Protein 1L0O (pdb70)

Secondary structure (DSSP, 8-state):
--EEEEEEE---TTHHHHHHHHHHHHHGGG---HHHHHHHHHHHHHHHHHIIIIITTT-GGG-EEEEEEE-SSEEEEEEEESSS--S-HHHHHSTT--S-GGGT--S-SHHHHHHHSSB--EEEETTTEEEE--EEE----/--EEEEEEE-S-STTHHHHHHHHHHHHGGG--BHHHHHHHHHHHHHHHHHIIIIITTT-TTS-EEEEEEEBTTEEE--EEESSS--S-HHHHTSTT--S----TT-S-SHHHHHHHSSB----EETTTEEEE--EEE----/----TTHHHHHHHHHHHHHHHHHHHHHHTSPPBHHHHHHHHTS-HHHHHHHHHHHH-

Sequence (339 aa):
MRNEMHLQFSARSENESFARVTVAAFVAQLDPTMDELTEIKTVVSEAVTNAIIHGYNNDPNGIVSISVIIEDGVVHLTVRDEGVGIPDIEEARQPLFTTKPELERSGMGFTIMENFMDEVIVESEVNKGTTVYLKKHIVKSMRNEMHLQFSARSENESFARVTVAAFVAQLDPTMDELTEIKTVVSEAVTNAIIHGYNNDPNGIVSISVIIEDGVVHLTVRDEGVGIPDIEEARQPLFTTKPELERSGMGFTIMENFMDEVIVESEVNKGTTVYLKKHIVKSDGTVKVSRSLKEMGNKIRKAKDELSKTRGRAPTVTEIADHLGISPEDVVLAQEAVRL

GO terms:
  GO:0005515 protein binding (F, IPI)

Nearest PDB structures (foldseek):
  1th8-assembly1_A-2  TM=9.922E-01  e=1.120E-25  Geobacillus stearothermophilus
  1thn-assembly1_A  TM=9.881E-01  e=3.852E-23  Geobacillus stearothermophilus
  6m37-assembly1_C-2  TM=8.979E-01  e=1.275E-09  Bacillus subtilis subsp. subtilis str. 168
  6m37-assembly1_A-2  TM=9.124E-01  e=4.253E-09  Bacillus subtilis subsp. subtilis str. 168
  6m36-assembly2_I  TM=9.411E-01  e=3.294E-08  Bacillus subtilis subsp. subtilis str. 168

Solvent-accessible surface area: 15740 Å² total; per-residue (Å²): 99,114,0,38,0,56,0,40,0,10,1,49,65,87,0,33,20,0,0,85,0,0,0,0,9,0,0,34,58,34,87,2,28,36,79,15,1,57,38,0,33,39,0,0,16,46,4,0,26,34,5,2,29,49,8,26,94,90,68,64,126,10,62,0,19,1,20,0,36,0,60,100,22,27,0,43,0,37,4,118,10,108,8,78,6,30,120,63,36,136,73,18,50,88,76,131,72,33,94,35,83,124,106,164,81,78,19,66,4,26,29,45,1,64,115,63,7,84,66,15,84,19,126,28,110,72,130,130,7,16,34,10,54,0,57,25,107,7,105,187,136,106,110,0,33,0,52,0,42,0,10,2,50,71,107,1,62,37,2,0,25,4,0,0,0,0,0,0,2,46,29,61,0,31,6,75,28,0,56,44,0,2,32,0,0,12,33,2,2,45,24,6,9,66,68,6,21,104,88,66,72,122,15,68,0,23,0,8,0,38,0,59,116,21,23,0,44,0,22,4,80,9,122,6,69,9,32,116,66,56,132,94,22,62,84,80,132,77,43,113,50,91,81,75,91,104,55,17,76,6,33,45,46,0,90,115,75,5,92,70,9,85,13,110,29,92,76,118,138,12,12,46,9,54,0,56,15,92,11,117,96,129,133,27,80,46,109,9,62,165,30,31,105,110,29,1,85,94,5,136,94,0,49,61,71,12,34,157,98,126,61,99,56,1,15,0,48,26,0,0,106,86,33,70,52,31,32,11,38,0,0,10,2,14,7,27,35,116,109

Radius of gyration: 20.48 Å; Cα contacts (8 Å, |Δi|>4): 720; chains: 3; bounding box: 62×48×49 Å

B-factor: mean 56.59, std 34.07, range [1.0, 184.62]

Structure (mmCIF, N/CA/C/O backbone):
data_1L0O
#
_entry.id   1L0O
#
_cell.length_a   97.31
_cell.length_b   97.31
_cell.length_c   262.98
_cell.angle_alpha   90
_cell.angle_beta   90
_cell.angle_gamma   120
#
_symmetry.space_group_name_H-M   'P 65 2 2'
#
loop_
_entity.id
_entity.type
_entity.pdbx_description
1 polymer 'Anti-sigma F factor'
2 polymer 'sigma factor'
3 non-polymer 'MAGNESIUM ION'
4 non-polymer "ADENOSINE-5'-DIPHOSPHATE"
5 water water
#
loop_
_atom_site.group_PDB
_atom_site.id
_atom_site.type_symbol
_atom_site.label_atom_id
_atom_site.label_alt_id
_atom_site.label_comp_id
_atom_site.label_asym_id
_atom_site.label_entity_id
_atom_site.label_seq_id
_atom_site.pdbx_PDB_ins_code
_atom_site.Cartn_x
_atom_site.Cartn_y
_atom_site.Cartn_z
_atom_site.occupancy
_atom_site.B_iso_or_equiv
_atom_site.auth_seq_id
_atom_site.auth_comp_id
_atom_site.auth_asym_id
_atom_site.auth_atom_id
_atom_site.pdbx_PDB_model_num
ATOM 1 N N . MET A 1 1 ? 25.250 34.332 52.093 1.00 50.11 1 MET A N 1
ATOM 2 C CA . MET A 1 1 ? 25.900 32.993 52.003 1.00 81.53 1 MET A CA 1
ATOM 3 C C . MET A 1 1 ? 24.991 32.011 51.269 1.00 101.10 1 MET A C 1
ATOM 4 O O . MET A 1 1 ? 23.778 32.211 51.194 1.00 96.83 1 MET A O 1
ATOM 9 N N . ARG A 1 2 ? 25.583 30.940 50.748 1.00 100.55 2 ARG A N 1
ATOM 10 C CA . ARG A 1 2 ? 24.836 29.918 50.022 1.00 80.52 2 ARG A CA 1
ATOM 11 C C . ARG A 1 2 ? 25.315 28.521 50.400 1.00 98.62 2 ARG A C 1
ATOM 12 O O . ARG A 1 2 ? 26.161 27.935 49.719 1.00 107.07 2 ARG A O 1
ATOM 20 N N . ASN A 1 3 ? 24.780 27.991 51.496 1.00 47.63 3 ASN A N 1
ATOM 21 C CA . ASN A 1 3 ? 25.157 26.654 51.936 1.00 78.36 3 ASN A CA 1
ATOM 22 C C . ASN A 1 3 ? 23.987 25.715 51.661 1.00 38.32 3 ASN A C 1
ATOM 23 O O . ASN A 1 3 ? 22.827 26.050 51.912 1.00 34.72 3 ASN A O 1
ATOM 28 N N . GLU A 1 4 ? 24.309 24.534 51.149 1.00 37.11 4 GLU A N 1
ATOM 29 C CA . GLU A 1 4 ? 23.305 23.553 50.775 1.00 14.39 4 GLU A CA 1
ATOM 30 C C . GLU A 1 4 ? 23.675 22.140 51.238 1.00 48.46 4 GLU A C 1
ATOM 31 O O . GLU A 1 4 ? 24.852 21.790 51.320 1.00 38.80 4 GLU A O 1
ATOM 37 N N . MET A 1 5 ? 22.653 21.342 51.542 1.00 20.55 5 MET A N 1
ATOM 38 C CA . MET A 1 5 ? 22.821 19.973 52.017 1.00 44.90 5 MET A CA 1
ATOM 39 C C . MET A 1 5 ? 21.788 19.066 51.349 1.00 84.12 5 MET A C 1
ATOM 40 O O . MET A 1 5 ? 20.710 19.518 50.991 1.00 1.07 5 MET A O 1
ATOM 45 N N . HIS A 1 6 ? 22.125 17.792 51.173 1.00 32.38 6 HIS A N 1
ATOM 46 C CA . HIS A 1 6 ? 21.218 16.821 50.555 1.00 12.62 6 HIS A CA 1
ATOM 47 C C . HIS A 1 6 ? 21.284 15.482 51.277 1.00 66.60 6 HIS A C 1
ATOM 48 O O . HIS A 1 6 ? 22.323 14.820 51.289 1.00 43.81 6 HIS A O 1
ATOM 55 N N . LEU A 1 7 ? 20.163 15.073 51.860 1.00 37.86 7 LEU A N 1
ATOM 56 C CA . LEU A 1 7 ? 20.119 13.829 52.610 1.00 17.29 7 LEU A CA 1
ATOM 57 C C . LEU A 1 7 ? 19.046 12.862 52.125 1.00 10.26 7 LEU A C 1
ATOM 58 O O . LEU A 1 7 ? 17.953 13.275 51.743 1.00 53.76 7 LEU A O 1
ATOM 63 N N . GLN A 1 8 ? 19.379 11.575 52.147 1.00 4.49 8 GLN A N 1
ATOM 64 C CA . GLN A 1 8 ? 18.469 10.503 51.754 1.00 37.64 8 GLN A CA 1
ATOM 65 C C . GLN A 1 8 ? 18.651 9.377 52.750 1.00 5.60 8 GLN A C 1
ATOM 66 O O . GLN A 1 8 ? 19.750 9.165 53.261 1.00 63.39 8 GLN A O 1
ATOM 72 N N . PHE A 1 9 ? 17.582 8.642 53.019 1.00 43.38 9 PHE A N 1
ATOM 73 C CA . PHE A 1 9 ? 17.651 7.546 53.972 1.00 9.23 9 PHE A CA 1
ATOM 74 C C . PHE A 1 9 ? 16.434 6.657 53.859 1.00 49.24 9 PHE A C 1
ATOM 75 O O . PHE A 1 9 ? 15.374 7.087 53.401 1.00 32.05 9 PHE A O 1
ATOM 83 N N . SER A 1 10 ? 16.602 5.414 54.293 1.00 31.48 10 SER A N 1
ATOM 84 C CA . SER A 1 10 ? 15.532 4.425 54.273 1.00 35.19 10 SER A CA 1
ATOM 85 C C . SER A 1 10 ? 14.282 5.010 54.915 1.00 84.70 10 SER A C 1
ATOM 86 O O . SER A 1 10 ? 14.373 5.771 55.889 1.00 31.05 10 SER A O 1
ATOM 89 N N . ALA A 1 11 ? 13.118 4.666 54.371 1.00 25.36 11 ALA A N 1
ATOM 90 C CA . ALA A 1 11 ? 11.878 5.170 54.936 1.00 53.69 11 ALA A CA 1
ATOM 91 C C . ALA A 1 11 ? 11.514 4.304 56.135 1.00 19.61 11 ALA A C 1
ATOM 92 O O . ALA A 1 11 ? 10.647 3.435 56.070 1.00 27.45 11 ALA A O 1
ATOM 94 N N . ARG A 1 12 ? 12.214 4.541 57.232 1.00 43.03 12 ARG A N 1
ATOM 95 C CA . ARG A 1 12 ? 11.986 3.806 58.458 1.00 33.33 12 ARG A CA 1
ATOM 96 C C . ARG A 1 12 ? 11.540 4.772 59.545 1.00 28.50 12 ARG A C 1
ATOM 97 O O . ARG A 1 12 ? 12.094 5.863 59.682 1.00 39.24 12 ARG A O 1
ATOM 105 N N . SER A 1 13 ? 10.533 4.367 60.312 1.00 61.54 13 SER A N 1
ATOM 106 C CA . SER A 1 13 ? 10.011 5.178 61.404 1.00 18.31 13 SER A CA 1
ATOM 107 C C . SER A 1 13 ? 11.176 5.778 62.215 1.00 59.81 13 SER A C 1
ATOM 108 O O . SER A 1 13 ? 11.168 6.957 62.577 1.00 48.00 13 SER A O 1
ATOM 111 N N . GLU A 1 14 ? 12.191 4.959 62.459 1.00 24.67 14 GLU A N 1
ATOM 112 C CA . GLU A 1 14 ? 13.361 5.356 63.229 1.00 25.20 14 GLU A CA 1
ATOM 113 C C . GLU A 1 14 ? 14.170 6.556 62.736 1.00 38.20 14 GLU A C 1
ATOM 114 O O . GLU A 1 14 ? 14.861 7.201 63.529 1.00 60.21 14 GLU A O 1
ATOM 120 N N . ASN A 1 15 ? 14.102 6.858 61.444 1.00 36.00 15 ASN A N 1
ATOM 121 C CA . ASN A 1 15 ? 14.883 7.968 60.897 1.00 23.38 15 ASN A CA 1
ATOM 122 C C . ASN A 1 15 ? 14.245 9.335 61.025 1.00 33.51 15 ASN A C 1
ATOM 123 O O . ASN A 1 15 ? 14.716 10.301 60.422 1.00 29.32 15 ASN A O 1
ATOM 128 N N . GLU A 1 16 ? 13.183 9.425 61.813 1.00 22.73 16 GLU A N 1
ATOM 129 C CA . GLU A 1 16 ? 12.500 10.700 62.000 1.00 24.54 16 GLU A CA 1
ATOM 130 C C . GLU A 1 16 ? 13.339 11.595 62.903 1.00 33.47 16 GLU A C 1
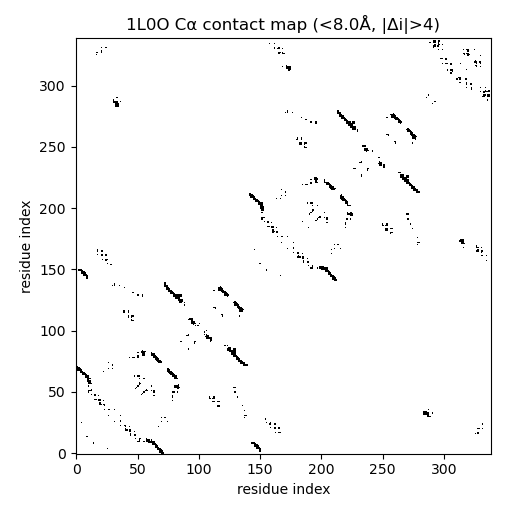ATOM 131 O O . GLU A 1 16 ? 13.520 12.780 62.625 1.00 27.15 16 GLU A O 1
ATOM 137 N N . SER A 1 17 ? 13.840 11.023 63.995 1.00 71.52 17 SER A N 1
ATOM 138 C CA . SER A 1 17 ? 14.675 11.769 64.932 1.00 43.30 17 SER A CA 1
ATOM 139 C C . SER A 1 17 ? 15.961 12.145 64.209 1.00 67.25 17 SER A C 1
ATOM 140 O O . SER A 1 17 ? 16.390 13.302 64.218 1.00 18.23 17 SER A O 1
ATOM 143 N N . PHE A 1 18 ? 16.568 11.152 63.571 1.00 15.80 18 PHE A N 1
ATOM 144 C CA . PHE A 1 18 ? 17.795 11.376 62.830 1.00 40.90 18 PHE A CA 1
ATOM 145 C C . PHE A 1 18 ? 17.635 12.585 61.914 1.00 75.07 18 PHE A C 1
ATOM 146 O O . PHE A 1 18 ? 18.454 13.511 61.928 1.00 27.63 18 PHE A O 1
ATOM 154 N N . ALA A 1 19 ? 16.566 12.570 61.128 1.00 12.02 19 ALA A N 1
ATOM 155 C CA . ALA A 1 19 ? 16.287 13.644 60.199 1.00 9.40 19 ALA A CA 1
ATOM 156 C C . ALA A 1 19 ? 16.201 15.048 60.809 1.00 50.82 19 ALA A C 1
ATOM 157 O O . ALA A 1 19 ? 16.844 15.971 60.315 1.00 26.81 19 ALA A O 1
ATOM 159 N N . ARG A 1 20 ? 15.414 15.226 61.868 1.00 1.00 20 ARG A N 1
ATOM 160 C CA . ARG A 1 20 ? 15.297 16.549 62.474 1.00 58.10 20 ARG A CA 1
ATOM 161 C C . ARG A 1 20 ? 16.600 17.028 63.100 1.00 82.52 20 ARG A C 1
ATOM 162 O O . ARG A 1 20 ? 16.953 18.209 63.012 1.00 20.86 20 ARG A O 1
ATOM 170 N N . VAL A 1 21 ? 17.319 16.116 63.736 1.00 25.99 21 VAL A N 1
ATOM 171 C CA . VAL A 1 21 ? 18.583 16.481 64.337 1.00 10.58 21 VAL A CA 1
ATOM 172 C C . VAL A 1 21 ? 19.537 16.974 63.253 1.00 53.21 21 VAL A C 1
ATOM 173 O O . VAL A 1 21 ? 20.177 18.021 63.403 1.00 25.43 21 VAL A O 1
ATOM 177 N N . THR A 1 22 ? 19.608 16.231 62.151 1.00 36.44 22 THR A N 1
ATOM 178 C CA . THR A 1 22 ? 20.471 16.601 61.033 1.00 11.76 22 THR A CA 1
ATOM 179 C C . THR A 1 22 ? 20.097 17.979 60.495 1.00 48.04 22 THR A C 1
ATOM 180 O O . THR A 1 22 ? 20.939 18.873 60.383 1.00 14.51 22 THR A O 1
ATOM 184 N N . VAL A 1 23 ? 18.826 18.153 60.161 1.00 1.00 23 VAL A N 1
ATOM 185 C CA . VAL A 1 23 ? 18.391 19.436 59.634 1.00 35.66 23 VAL A CA 1
ATOM 186 C C . VAL A 1 23 ? 18.741 20.517 60.639 1.00 19.63 23 VAL A C 1
ATOM 187 O O . VAL A 1 23 ? 19.306 21.542 60.272 1.00 37.28 23 VAL A O 1
ATOM 191 N N . ALA A 1 24 ? 18.411 20.275 61.907 1.00 54.00 24 ALA A N 1
ATOM 192 C CA . ALA A 1 24 ? 18.683 21.231 62.980 1.00 27.94 24 ALA A CA 1
ATOM 193 C C . ALA A 1 24 ? 20.152 21.602 63.020 1.00 84.37 24 ALA A C 1
ATOM 194 O O . ALA A 1 24 ? 20.501 22.784 63.012 1.00 35.71 24 ALA A O 1
ATOM 196 N N . ALA A 1 25 ? 21.008 20.588 63.080 1.00 9.20 25 ALA A N 1
ATOM 197 C CA . ALA A 1 25 ? 22.444 20.808 63.099 1.00 38.16 25 ALA A CA 1
ATOM 198 C C . ALA A 1 25 ? 22.865 21.767 61.972 1.00 70.15 25 ALA A C 1
ATOM 199 O O . ALA A 1 25 ? 23.650 22.699 62.177 1.00 29.55 25 ALA A O 1
ATOM 201 N N . PHE A 1 26 ? 22.318 21.544 60.784 1.00 29.98 26 PHE A N 1
ATOM 202 C CA . PHE A 1 26 ? 22.649 22.360 59.624 1.00 42.68 26 PHE A CA 1
ATOM 203 C C . PHE A 1 26 ? 22.065 23.767 59.692 1.00 24.46 26 PHE A C 1
ATOM 204 O O . PHE A 1 26 ? 22.768 24.753 59.484 1.00 37.25 26 PHE A O 1
ATOM 212 N N . VAL A 1 27 ? 20.772 23.861 59.975 1.00 34.26 27 VAL A N 1
ATOM 213 C CA . VAL A 1 27 ? 20.115 25.158 60.035 1.00 39.07 27 VAL A CA 1
ATOM 214 C C . VAL A 1 27 ? 20.625 25.915 61.253 1.00 47.87 27 VAL A C 1
ATOM 215 O O . VAL A 1 27 ? 20.311 27.090 61.465 1.00 42.39 27 VAL A O 1
ATOM 219 N N . ALA A 1 28 ? 21.435 25.226 62.044 1.00 43.95 28 ALA A N 1
ATOM 220 C CA . ALA A 1 28 ? 22.001 25.818 63.238 1.00 45.47 28 ALA A CA 1
ATOM 221 C C . ALA A 1 28 ? 22.959 26.934 62.850 1.00 60.17 28 ALA A C 1
ATOM 222 O O . ALA A 1 28 ? 23.063 27.940 63.552 1.00 27.49 28 ALA A O 1
ATOM 224 N N . GLN A 1 29 ? 23.655 26.746 61.729 1.00 71.92 29 GLN A N 1
ATOM 225 C CA . GLN A 1 29 ? 24.617 27.728 61.226 1.00 19.75 29 GLN A CA 1
ATOM 226 C C . GLN A 1 29 ? 24.038 29.129 61.200 1.00 42.42 29 GLN A C 1
ATOM 227 O O . GLN A 1 29 ? 24.779 30.111 61.189 1.00 67.21 29 GLN A O 1
ATOM 233 N N . LEU A 1 30 ? 22.711 29.216 61.170 1.00 50.82 30 LEU A N 1
ATOM 234 C CA . LEU A 1 30 ? 22.025 30.503 61.145 1.00 19.61 30 LEU A CA 1
ATOM 235 C C . LEU A 1 30 ? 21.868 31.092 62.539 1.00 97.00 30 LEU A C 1
ATOM 236 O O . LEU A 1 30 ? 21.384 32.214 62.692 1.00 75.95 30 LEU A O 1
ATOM 241 N N . ASP A 1 31 ? 22.289 30.335 63.551 1.00 34.02 31 ASP A N 1
ATOM 242 C CA . ASP A 1 31 ? 22.193 30.783 64.933 1.00 51.10 31 ASP A CA 1
ATOM 243 C C . ASP A 1 31 ? 20.766 31.271 65.209 1.00 64.99 31 ASP A C 1
ATOM 244 O O . ASP A 1 31 ? 20.546 32.438 65.531 1.00 65.15 31 ASP A O 1
ATOM 249 N N . PRO A 1 32 ? 19.775 30.375 65.077 1.00 40.48 32 PRO A N 1
ATOM 250 C CA . PRO A 1 32 ? 18.371 30.722 65.312 1.00 17.78 32 PRO A CA 1
ATOM 251 C C . PRO A 1 32 ? 18.050 30.588 66.792 1.00 85.61 32 PRO A C 1
ATOM 252 O O . PRO A 1 32 ? 18.880 30.116 67.572 1.00 34.92 32 PRO A O 1
ATOM 256 N N . THR A 1 33 ? 16.845 30.985 67.179 1.00 29.01 33 THR A N 1
ATOM 257 C CA . THR A 1 33 ? 16.453 30.864 68.572 1.00 34.64 33 THR A CA 1
ATOM 258 C C . THR A 1 33 ? 16.097 29.406 68.824 1.00 63.23 33 THR A C 1
ATOM 259 O O . THR A 1 33 ? 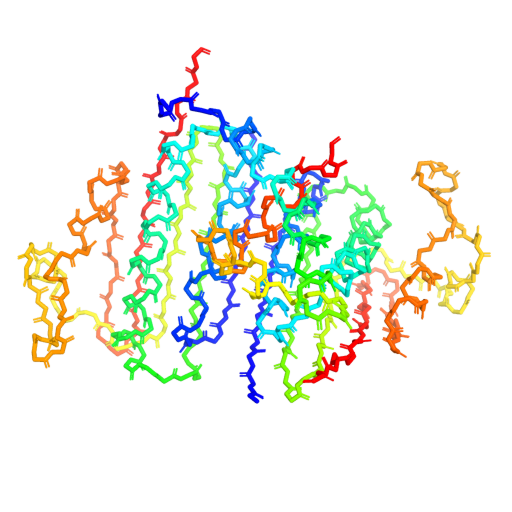15.733 28.690 67.890 1.00 65.92 33 THR A O 1
ATOM 263 N N . MET A 1 34 ? 16.231 28.953 70.069 1.00 67.90 34 MET A N 1
ATOM 264 C CA . MET A 1 34 ? 15.902 27.569 70.393 1.00 47.87 34 MET A CA 1
ATOM 265 C C . MET A 1 34 ? 14.449 27.366 69.978 1.00 81.15 34 MET A C 1
ATOM 266 O O . MET A 1 34 ? 14.025 26.260 69.654 1.00 56.47 34 MET A O 1
ATOM 271 N N . ASP A 1 35 ? 13.698 28.461 69.967 1.00 60.47 35 ASP A N 1
ATOM 272 C CA . ASP A 1 35 ? 12.295 28.442 69.589 1.00 17.96 35 ASP A CA 1
ATOM 273 C C . ASP A 1 35 ? 12.150 28.138 68.092 1.00 73.06 35 ASP A C 1
ATOM 274 O O . ASP A 1 35 ? 11.387 27.254 67.702 1.00 61.68 35 ASP A O 1
ATOM 279 N N . GLU A 1 36 ? 12.890 28.865 67.259 1.00 79.68 36 GLU A N 1
ATOM 280 C CA . GLU A 1 36 ? 12.844 28.665 65.811 1.00 26.78 36 GLU A CA 1
ATOM 281 C C . GLU A 1 36 ? 13.368 27.282 65.422 1.00 57.92 36 GLU A C 1
ATOM 282 O O . GLU A 1 36 ? 12.738 26.573 64.637 1.00 17.42 36 GLU A O 1
ATOM 288 N N . LEU A 1 37 ? 14.520 26.900 65.966 1.00 19.68 37 LEU A N 1
ATOM 289 C CA . LEU A 1 37 ? 15.099 25.594 65.659 1.00 40.58 37 LEU A CA 1
ATOM 290 C C . LEU A 1 37 ? 14.148 24.461 66.026 1.00 30.15 37 LEU A C 1
ATOM 291 O O . LEU A 1 37 ? 14.239 23.366 65.480 1.00 38.99 37 LEU A O 1
ATOM 296 N N . THR A 1 38 ? 13.243 24.724 66.961 1.00 27.42 38 THR A N 1
ATOM 297 C CA . THR A 1 38 ? 12.286 23.712 67.380 1.00 39.39 38 THR A CA 1
ATOM 298 C C . THR A 1 38 ? 11.184 23.580 66.346 1.00 68.56 38 THR A C 1
ATOM 299 O O . THR A 1 38 ? 10.815 22.470 65.977 1.00 14.90 38 THR A O 1
ATOM 303 N N . GLU A 1 39 ? 10.660 24.710 65.881 1.00 21.77 39 GLU A N 1
ATOM 304 C CA . GLU A 1 39 ? 9.607 24.687 64.876 1.00 21.86 39 GLU A CA 1
ATOM 305 C C . GLU A 1 39 ? 10.133 23.993 63.632 1.00 46.04 39 GLU A C 1
ATOM 306 O O . GLU A 1 39 ? 9.466 23.117 63.088 1.00 33.25 39 GLU A O 1
ATOM 312 N N . ILE A 1 40 ? 11.321 24.405 63.184 1.00 16.27 40 ILE A N 1
ATOM 313 C CA . ILE A 1 40 ? 11.969 23.821 62.007 1.00 24.89 40 ILE A CA 1
ATOM 314 C C . ILE A 1 40 ? 12.055 22.318 62.244 1.00 75.84 40 ILE A C 1
ATOM 315 O O . ILE A 1 40 ? 11.682 21.503 61.396 1.00 24.98 40 ILE A O 1
ATOM 320 N N . LYS A 1 41 ? 12.540 21.970 63.429 1.00 14.87 41 LYS A N 1
ATOM 321 C CA . LYS A 1 41 ? 12.729 20.579 63.821 1.00 72.34 41 LYS A CA 1
ATOM 322 C C . LYS A 1 41 ? 11.407 19.800 63.879 1.00 39.42 41 LYS A C 1
ATOM 323 O O . LYS A 1 41 ? 11.386 18.587 63.670 1.00 26.67 41 LYS A O 1
ATOM 329 N N . THR A 1 42 ? 10.306 20.496 64.146 1.00 9.46 42 THR A N 1
ATOM 330 C CA . THR A 1 42 ? 8.995 19.850 64.223 1.00 17.23 42 THR A CA 1
ATOM 331 C C . THR A 1 42 ? 8.489 19.577 62.819 1.00 26.52 42 THR A C 1
ATOM 332 O O . THR A 1 42 ? 8.045 18.480 62.497 1.00 16.28 42 THR A O 1
ATOM 336 N N . VAL A 1 43 ? 8.567 20.602 61.989 1.00 58.09 43 VAL A N 1
ATOM 337 C CA . VAL A 1 43 ? 8.130 20.496 60.619 1.00 26.88 43 VAL A CA 1
ATOM 338 C C . VAL A 1 43 ? 8.832 19.348 59.907 1.00 35.12 43 VAL A C 1
ATOM 339 O O . VAL A 1 43 ? 8.196 18.574 59.189 1.00 34.55 43 VAL A O 1
ATOM 343 N N . VAL A 1 44 ? 10.138 19.221 60.104 1.00 9.93 44 VAL A N 1
ATOM 344 C CA . VAL A 1 44 ? 10.868 18.147 59.444 1.00 20.07 44 VAL A CA 1
ATOM 345 C C . VAL A 1 44 ? 10.291 16.802 59.862 1.00 38.36 44 VAL A C 1
ATOM 346 O O . VAL A 1 44 ? 10.041 15.925 59.030 1.00 24.53 44 VAL A O 1
ATOM 350 N N . SER A 1 45 ? 10.046 16.650 61.156 1.00 37.84 45 SER A N 1
ATOM 351 C CA . SER A 1 45 ? 9.510 15.399 61.658 1.00 66.57 45 SER A CA 1
ATOM 352 C C . SER A 1 45 ? 8.119 15.125 61.071 1.00 14.66 45 SER A C 1
ATOM 353 O O . SER A 1 45 ? 7.834 14.000 60.655 1.00 26.05 45 SER A O 1
ATOM 356 N N . GLU A 1 46 ? 7.266 16.145 61.007 1.00 21.73 46 GLU A N 1
ATOM 357 C CA . GLU A 1 46 ? 5.921 15.968 60.448 1.00 17.47 46 GLU A CA 1
ATOM 358 C 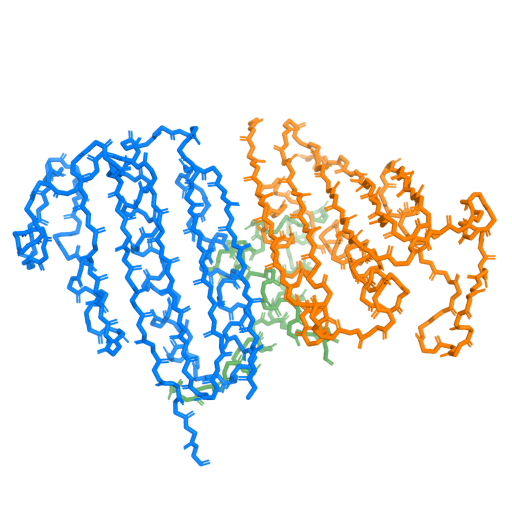C . GLU A 1 46 ? 5.970 15.516 58.980 1.00 62.51 46 GLU A C 1
ATOM 359 O O . GLU A 1 46 ? 5.254 14.598 58.576 1.00 17.79 46 GLU A O 1
ATOM 365 N N . ALA A 1 47 ? 6.829 16.150 58.188 1.00 16.32 47 ALA A N 1
ATOM 366 C CA . ALA A 1 47 ? 6.955 15.807 56.780 1.00 26.58 47 ALA A CA 1
ATOM 367 C C . ALA A 1 47 ? 7.621 14.449 56.521 1.00 8.74 47 ALA A C 1
ATOM 368 O O . ALA A 1 47 ? 7.221 13.724 55.616 1.00 44.90 47 ALA A O 1
ATOM 370 N N . VAL A 1 48 ? 8.627 14.097 57.308 1.00 13.48 48 VAL A N 1
ATOM 371 C CA . VAL A 1 48 ? 9.301 12.823 57.103 1.00 37.40 48 VAL A CA 1
ATOM 372 C C . VAL A 1 48 ? 8.412 11.673 57.549 1.00 1.00 48 VAL A C 1
ATOM 373 O O . VAL A 1 48 ? 8.401 10.608 56.942 1.00 25.58 48 VAL A O 1
ATOM 377 N N . THR A 1 49 ? 7.678 11.889 58.627 1.00 28.72 49 THR A N 1
ATOM 378 C CA . THR A 1 49 ? 6.780 10.858 59.104 1.00 76.62 49 THR A CA 1
ATOM 379 C C . THR A 1 49 ? 5.732 10.654 58.025 1.00 71.48 49 THR A C 1
ATOM 380 O O . THR A 1 49 ? 5.421 9.521 57.643 1.00 16.93 49 THR A O 1
ATOM 384 N N . ASN A 1 50 ? 5.196 11.764 57.529 1.00 1.00 50 ASN A N 1
ATOM 385 C CA . ASN A 1 50 ? 4.186 11.693 56.485 1.00 49.24 50 ASN A CA 1
ATOM 386 C C . ASN A 1 50 ? 4.707 10.913 55.281 1.00 48.20 50 ASN A C 1
ATOM 387 O O . ASN A 1 50 ? 4.001 10.066 54.736 1.00 26.09 50 ASN A O 1
ATOM 392 N N . ALA A 1 51 ? 5.946 11.180 54.883 1.00 1.00 51 ALA A N 1
ATOM 393 C CA . ALA A 1 51 ? 6.546 10.473 53.769 1.00 29.67 51 ALA A CA 1
ATOM 394 C C . ALA A 1 51 ? 6.643 8.987 54.078 1.00 10.53 51 ALA A C 1
ATOM 395 O O . ALA A 1 51 ? 6.308 8.136 53.259 1.00 49.67 51 ALA A O 1
ATOM 397 N N . ILE A 1 52 ? 7.104 8.667 55.270 1.00 28.45 52 ILE A N 1
ATOM 398 C CA . ILE A 1 52 ? 7.245 7.282 55.643 1.00 31.18 52 ILE A CA 1
ATOM 399 C C . ILE A 1 52 ? 5.913 6.551 55.793 1.00 20.00 52 ILE A C 1
ATOM 400 O O . ILE A 1 52 ? 5.676 5.566 55.098 1.00 57.92 52 ILE A O 1
ATOM 405 N N . ILE A 1 53 ? 5.035 7.031 56.671 1.00 26.50 53 ILE A N 1
ATOM 406 C CA . ILE A 1 53 ? 3.762 6.342 56.892 1.00 81.02 53 ILE A CA 1
ATOM 407 C C . ILE A 1 53 ? 2.699 6.471 55.794 1.00 5.67 53 ILE A C 1
ATOM 408 O O . ILE A 1 53 ? 1.729 5.714 55.779 1.00 49.33 53 ILE A O 1
ATOM 413 N N . HIS A 1 54 ? 2.870 7.420 54.882 1.00 29.09 54 HIS A N 1
ATOM 414 C CA . HIS A 1 54 ? 1.903 7.583 53.800 1.00 51.70 54 HIS A CA 1
ATOM 415 C C . HIS A 1 54 ? 2.525 7.302 52.435 1.00 8.94 54 HIS A C 1
ATOM 416 O O . HIS A 1 54 ? 2.123 6.373 51.732 1.00 46.05 54 HIS A O 1
ATOM 423 N N . GLY A 1 55 ? 3.508 8.119 52.071 1.00 39.22 55 GLY A N 1
ATOM 424 C CA . GLY A 1 55 ? 4.182 7.967 50.795 1.00 39.70 55 GLY A CA 1
ATOM 425 C C . GLY A 1 55 ? 4.642 6.553 50.507 1.00 37.71 55 GLY A C 1
ATOM 426 O O . GLY A 1 55 ? 4.448 6.052 49.401 1.00 35.03 55 GLY A O 1
ATOM 427 N N . TYR A 1 56 ? 5.249 5.904 51.497 1.00 27.88 56 TYR A N 1
ATOM 428 C CA . TYR A 1 56 ? 5.740 4.542 51.316 1.00 29.49 56 TYR A CA 1
ATOM 429 C C . TYR A 1 56 ? 4.973 3.544 52.147 1.00 32.38 56 TYR A C 1
ATOM 430 O O . TYR A 1 56 ? 5.398 2.397 52.287 1.00 53.33 56 TYR A O 1
ATOM 439 N N . ASN A 1 57 ? 3.839 3.969 52.688 1.00 26.98 57 ASN A N 1
ATOM 440 C CA . ASN A 1 57 ? 3.029 3.086 53.514 1.00 78.74 57 ASN A CA 1
ATOM 441 C C . ASN A 1 57 ? 3.867 2.161 54.391 1.00 23.88 57 ASN A C 1
ATOM 442 O O . ASN A 1 57 ? 3.576 0.971 54.513 1.00 36.33 57 ASN A O 1
ATOM 447 N N . ASN A 1 58 ? 4.915 2.733 54.982 1.00 57.90 58 ASN A N 1
ATOM 448 C CA . ASN A 1 58 ? 5.820 2.034 55.893 1.00 66.03 58 ASN A CA 1
ATOM 449 C C . ASN A 1 58 ? 6.798 1.037 55.283 1.00 39.63 58 ASN A C 1
ATOM 450 O O . ASN A 1 58 ? 7.378 0.230 56.001 1.00 48.60 58 ASN A O 1
ATOM 455 N N . ASP A 1 59 ? 6.990 1.093 53.970 1.00 69.35 59 ASP A N 1
ATOM 456 C CA . ASP A 1 59 ? 7.919 0.187 53.301 1.00 25.05 59 ASP A CA 1
ATOM 457 C C . ASP A 1 59 ? 9.355 0.728 53.428 1.00 98.67 59 ASP A C 1
ATOM 458 O O . ASP A 1 59 ? 9.722 1.734 52.813 1.00 23.99 59 ASP A O 1
ATOM 463 N N . PRO A 1 60 ? 10.192 0.046 54.219 1.00 25.02 60 PRO A N 1
ATOM 464 C CA . PRO A 1 60 ? 11.588 0.430 54.457 1.00 49.09 60 PRO A CA 1
ATOM 465 C C . PRO A 1 60 ? 12.395 0.802 53.215 1.00 68.93 60 PRO A C 1
ATOM 466 O O . PRO A 1 60 ? 13.253 1.685 53.261 1.00 79.85 60 PRO A O 1
ATOM 470 N N . ASN A 1 61 ? 12.106 0.135 52.106 1.00 29.90 61 ASN A N 1
ATOM 471 C CA . ASN A 1 61 ? 12.796 0.392 50.845 1.00 57.51 61 ASN A CA 1
ATOM 472 C C . ASN A 1 61 ? 12.432 1.755 50.256 1.00 39.87 61 ASN A C 1
ATOM 473 O O . ASN A 1 61 ? 12.892 2.117 49.175 1.00 49.88 61 ASN A O 1
ATOM 478 N N . GLY A 1 62 ? 11.619 2.508 50.986 1.00 48.82 62 GLY A N 1
ATOM 479 C CA . GLY A 1 62 ? 11.161 3.802 50.517 1.00 59.02 62 GLY A CA 1
ATOM 480 C C . GLY A 1 62 ? 12.145 4.873 50.085 1.00 33.42 62 GLY A C 1
ATOM 481 O O . GLY A 1 62 ? 12.074 5.376 48.965 1.00 75.17 62 GLY A O 1
ATOM 482 N N . ILE A 1 63 ? 13.056 5.229 50.974 1.00 16.21 63 ILE A N 1
ATOM 483 C CA . ILE A 1 63 ? 14.042 6.274 50.710 1.00 113.93 63 ILE A CA 1
ATOM 484 C C . ILE A 1 63 ? 13.426 7.671 50.689 1.00 34.31 63 ILE A C 1
ATOM 485 O O . ILE A 1 63 ? 12.862 8.110 49.691 1.00 27.60 63 ILE A O 1
ATOM 490 N N . VAL A 1 64 ? 13.542 8.367 51.810 1.00 72.47 64 VAL A N 1
ATOM 491 C CA . VAL A 1 64 ? 13.035 9.720 51.904 1.00 22.42 64 VAL A CA 1
ATOM 492 C C . VAL A 1 64 ? 14.201 10.595 51.461 1.00 16.38 64 VAL A C 1
ATOM 493 O O . VAL A 1 64 ? 15.358 10.286 51.744 1.00 65.16 64 VAL A O 1
ATOM 497 N N . SER A 1 65 ? 13.900 11.673 50.752 1.00 16.86 65 SER A N 1
ATOM 498 C CA . SER A 1 65 ? 14.944 12.566 50.296 1.00 26.75 65 SER A CA 1
ATOM 499 C C . SER A 1 65 ? 14.738 13.966 50.865 1.00 25.61 65 SER A C 1
ATOM 500 O O . SER A 1 65 ? 13.689 14.582 50.669 1.00 40.72 65 SER A O 1
ATOM 503 N N . ILE A 1 66 ? 15.745 14.455 51.585 1.00 69.71 66 ILE A N 1
ATOM 504 C CA . ILE A 1 66 ? 15.679 15.779 52.179 1.00 16.26 66 ILE A CA 1
ATOM 505 C C . ILE A 1 66 ? 16.718 16.669 51.550 1.00 26.28 66 ILE A C 1
ATOM 506 O O . ILE A 1 66 ? 17.765 16.200 51.113 1.00 30.88 66 ILE A O 1
ATOM 511 N N . SER A 1 67 ? 16.407 17.960 51.516 1.00 21.92 67 SER A N 1
ATOM 512 C CA . SER A 1 67 ? 17.272 18.962 50.922 1.00 7.80 67 SER A CA 1
ATOM 513 C C . SER A 1 67 ? 17.092 20.302 51.621 1.00 76.40 67 SER A C 1
ATOM 514 O O . SER A 1 67 ? 15.982 20.824 51.725 1.00 25.93 67 SER A O 1
ATOM 517 N N . VAL A 1 68 ? 18.194 20.861 52.098 1.00 22.02 68 VAL A N 1
ATOM 518 C CA . VAL A 1 68 ? 18.141 22.133 52.787 1.00 16.40 68 VAL A CA 1
ATOM 519 C C . VAL A 1 68 ? 19.107 23.123 52.165 1.00 65.04 68 VAL A C 1
ATOM 520 O O . VAL A 1 68 ? 20.240 22.785 51.822 1.00 13.88 68 VAL A O 1
ATOM 524 N N . ILE A 1 69 ? 18.641 24.356 52.036 1.00 15.27 69 ILE A N 1
ATOM 525 C CA . ILE A 1 69 ? 19.436 25.417 51.458 1.00 1.15 69 ILE A CA 1
ATOM 526 C C . ILE A 1 69 ? 19.415 26.653 52.348 1.00 65.35 69 ILE A C 1
ATOM 527 O O . ILE A 1 69 ? 18.376 27.283 52.524 1.00 32.20 69 ILE A O 1
ATOM 532 N N . ILE A 1 70 ? 20.560 26.994 52.924 1.00 45.43 70 ILE A N 1
ATOM 533 C CA . ILE A 1 70 ? 20.618 28.177 53.760 1.00 72.88 70 ILE A CA 1
ATOM 534 C C . ILE A 1 70 ? 21.141 29.277 52.872 1.00 63.92 70 ILE A C 1
ATOM 535 O O . ILE A 1 70 ? 22.182 29.112 52.240 1.00 35.89 70 ILE A O 1
ATOM 540 N N . GLU A 1 71 ? 20.431 30.398 52.821 1.00 36.86 71 GLU A N 1
ATOM 541 C CA . GLU A 1 71 ? 20.860 31.501 51.974 1.00 36.42 71 GLU A CA 1
ATOM 542 C C . GLU A 1 71 ? 20.309 32.858 52.398 1.00 67.49 71 GLU A C 1
ATOM 543 O O . GLU A 1 71 ? 19.257 33.297 51.933 1.00 49.14 71 GLU A O 1
ATOM 549 N N . ASP A 1 72 ? 21.036 33.512 53.296 1.00 73.02 72 ASP A N 1
ATOM 550 C CA . ASP A 1 72 ? 20.675 34.838 53.772 1.00 102.89 72 ASP A CA 1
ATOM 551 C C . ASP A 1 72 ? 19.431 34.896 54.644 1.00 79.84 72 ASP A C 1
ATOM 552 O O . ASP A 1 72 ? 18.389 35.423 54.237 1.00 50.57 72 ASP A O 1
ATOM 557 N N . GLY A 1 73 ? 19.556 34.354 55.851 1.00 59.51 73 GLY A N 1
ATOM 558 C CA . GLY A 1 73 ? 18.458 34.372 56.798 1.00 94.85 73 GLY A CA 1
ATOM 559 C C . GLY A 1 73 ? 17.241 33.548 56.439 1.00 100.22 73 GLY A C 1
ATOM 560 O O . GLY A 1 73 ? 16.191 33.700 57.061 1.00 69.46 73 GLY A O 1
ATOM 561 N N . VAL A 1 74 ? 17.364 32.679 55.441 1.00 63.74 74 VAL A N 1
ATOM 562 C CA . VAL A 1 74 ? 16.240 31.845 55.053 1.00 36.23 74 VAL A CA 1
ATOM 563 C C . VAL A 1 74 ? 16.610 30.394 54.925 1.00 77.21 74 VAL A C 1
ATOM 564 O O . VAL A 1 74 ? 17.677 30.044 54.416 1.00 27.54 74 VAL A O 1
ATOM 568 N N . VAL A 1 75 ? 15.712 29.549 55.411 1.00 24.51 75 VAL A N 1
ATOM 569 C CA . VAL A 1 75 ? 15.923 28.127 55.351 1.00 45.12 75 VAL A CA 1
ATOM 570 C C . VAL A 1 75 ? 15.027 27.593 54.248 1.00 73.34 75 VAL A C 1
ATOM 571 O O . VAL A 1 75 ? 13.841 27.925 54.175 1.00 37.88 75 VAL A O 1
ATOM 575 N N . HIS A 1 76 ? 15.613 26.783 53.375 1.00 47.21 76 HIS A N 1
ATOM 576 C CA . HIS A 1 76 ? 14.877 26.185 52.280 1.00 21.36 76 HIS A CA 1
ATOM 577 C C . HIS A 1 76 ? 14.896 24.692 52.457 1.00 64.11 76 HIS A C 1
ATO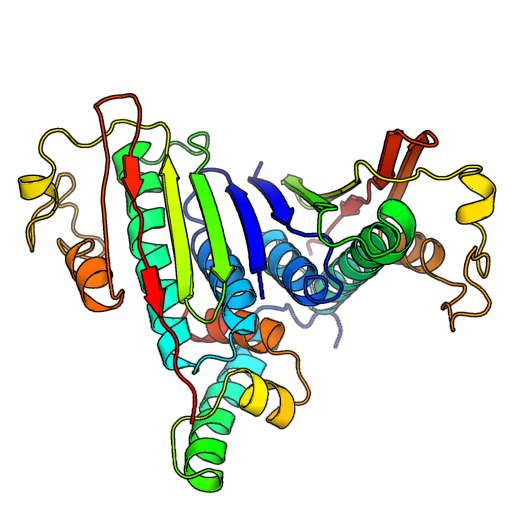M 578 O O . HIS A 1 76 ? 15.878 24.013 52.157 1.00 26.14 76 HIS A O 1
ATOM 585 N N . LEU A 1 77 ? 13.782 24.202 52.984 1.00 14.79 77 LEU A N 1
ATOM 586 C CA . LEU A 1 77 ? 13.607 22.792 53.260 1.00 66.41 77 LEU A CA 1
ATOM 587 C C . LEU A 1 77 ? 12.767 22.129 52.184 1.00 39.68 77 LEU A C 1
ATOM 588 O O . LEU A 1 77 ? 11.827 22.723 51.675 1.00 38.39 77 LEU A O 1
ATOM 593 N N . THR A 1 78 ? 13.122 20.896 51.841 1.00 27.69 78 THR A N 1
ATOM 594 C CA . THR A 1 78 ? 12.392 20.128 50.843 1.00 9.79 78 THR A CA 1
ATOM 595 C C . THR A 1 78 ? 12.386 18.662 51.225 1.00 41.74 78 THR A C 1
ATOM 596 O O . THR A 1 78 ? 13.438 18.040 51.394 1.00 30.02 78 THR A O 1
ATOM 600 N N . VAL A 1 79 ? 11.190 18.116 51.375 1.00 16.27 79 VAL A N 1
ATOM 601 C CA . VAL A 1 79 ? 11.067 16.713 51.711 1.00 30.07 79 VAL A CA 1
ATOM 602 C C . VAL A 1 79 ? 10.373 16.099 50.509 1.00 26.94 79 VAL A C 1
ATOM 603 O O . VAL A 1 79 ? 9.305 16.557 50.097 1.00 46.54 79 VAL A O 1
ATOM 607 N N . ARG A 1 80 ? 10.995 15.067 49.951 1.00 14.75 80 ARG A N 1
ATOM 608 C CA . ARG A 1 80 ? 10.487 14.404 48.761 1.00 28.21 80 ARG A CA 1
ATOM 609 C C . ARG A 1 80 ? 10.435 12.879 48.893 1.00 34.25 80 ARG A C 1
ATOM 610 O O . ARG A 1 80 ? 11.197 12.282 49.652 1.00 13.30 80 ARG A O 1
ATOM 618 N N . ASP A 1 81 ? 9.498 12.259 48.181 1.00 11.91 81 ASP A N 1
ATOM 619 C CA . ASP A 1 81 ? 9.379 10.811 48.198 1.00 58.30 81 ASP A CA 1
ATOM 620 C C . ASP A 1 81 ? 8.812 10.279 46.884 1.00 22.34 81 ASP A C 1
ATOM 621 O O . ASP A 1 81 ? 7.944 10.893 46.271 1.00 40.46 81 ASP A O 1
ATOM 626 N N . GLU A 1 82 ? 9.351 9.149 46.438 1.00 69.19 82 GLU A N 1
ATOM 627 C CA . GLU A 1 82 ? 8.915 8.503 45.205 1.00 12.40 82 GLU A CA 1
ATOM 628 C C . GLU A 1 82 ? 7.811 7.546 45.621 1.00 50.53 82 GLU A C 1
ATOM 629 O O . GLU A 1 82 ? 7.800 6.384 45.220 1.00 54.26 82 GLU A O 1
ATOM 635 N N . GLY A 1 83 ? 6.887 8.035 46.434 1.00 23.72 83 GLY A N 1
ATOM 636 C CA . GLY A 1 83 ? 5.817 7.182 46.899 1.00 52.02 83 GLY A CA 1
ATOM 637 C C . GLY A 1 83 ? 4.477 7.263 46.193 1.00 33.09 83 GLY A C 1
ATOM 638 O O . GLY A 1 83 ? 4.365 7.671 45.038 1.00 41.16 83 GLY A O 1
ATOM 639 N N . VAL A 1 84 ? 3.462 6.855 46.946 1.00 62.86 84 VAL A N 1
ATOM 640 C CA . VAL A 1 84 ? 2.068 6.798 46.545 1.00 8.21 84 VAL A CA 1
ATOM 641 C C . VAL A 1 84 ? 1.434 8.051 45.947 1.00 15.30 84 VAL A C 1
ATOM 642 O O . VAL A 1 84 ? 0.603 7.956 45.042 1.00 50.12 84 VAL A O 1
ATOM 646 N N . GLY A 1 85 ? 1.803 9.217 46.459 1.00 40.15 85 GLY A N 1
ATOM 647 C CA . GLY A 1 85 ? 1.237 10.443 45.935 1.00 12.47 85 GLY A CA 1
ATOM 648 C C . GLY A 1 85 ? -0.027 10.828 46.672 1.00 35.39 85 GLY A C 1
ATOM 649 O O . GLY A 1 85 ? -0.650 9.985 47.304 1.00 23.44 85 GLY A O 1
ATOM 650 N N . ILE A 1 86 ? -0.401 12.102 46.593 1.00 7.86 86 ILE A N 1
ATOM 651 C CA . ILE A 1 86 ? -1.592 12.618 47.256 1.00 11.57 86 ILE A CA 1
ATOM 652 C C . ILE A 1 86 ? -2.721 12.830 46.244 1.00 56.63 86 ILE A C 1
ATOM 653 O O . ILE A 1 86 ? -2.625 13.690 45.373 1.00 13.61 86 ILE A O 1
ATOM 658 N N . PRO A 1 87 ? -3.803 12.039 46.344 1.00 15.33 87 PRO A N 1
ATOM 659 C CA . PRO A 1 87 ? -4.952 12.151 45.437 1.00 29.94 87 PRO A CA 1
ATOM 660 C C . PRO A 1 87 ? -5.408 13.601 45.292 1.00 3.91 87 PRO A C 1
ATOM 661 O O . PRO A 1 87 ? -5.436 14.150 44.193 1.00 56.58 87 PRO A O 1
ATOM 665 N N . ASP A 1 88 ? -5.757 14.212 46.418 1.00 68.01 88 ASP A N 1
ATOM 666 C CA . ASP A 1 88 ? -6.198 15.599 46.449 1.00 20.77 88 ASP A CA 1
ATOM 667 C C . ASP A 1 88 ? -5.338 16.353 47.454 1.00 41.29 88 ASP A C 1
ATOM 668 O O . ASP A 1 88 ? -5.317 16.008 48.635 1.00 29.85 88 ASP A O 1
ATOM 673 N N . ILE A 1 89 ? -4.644 17.387 46.990 1.00 61.20 89 ILE A N 1
ATOM 674 C CA . ILE A 1 89 ? -3.792 18.181 47.869 1.00 20.47 89 ILE A CA 1
ATOM 675 C C . ILE A 1 89 ? -4.629 19.020 48.832 1.00 31.97 89 ILE A C 1
ATOM 676 O O . ILE A 1 89 ? -4.497 18.914 50.043 1.00 46.97 89 ILE A O 1
ATOM 681 N N . GLU A 1 90 ? -5.495 19.854 48.276 1.00 34.12 90 GLU A N 1
ATOM 682 C CA . GLU A 1 90 ? -6.358 20.725 49.066 1.00 28.53 90 GLU A CA 1
ATOM 683 C C . GLU A 1 90 ? -7.092 20.013 50.199 1.00 22.78 90 GLU A C 1
ATOM 684 O O . GLU A 1 90 ? -7.300 20.581 51.273 1.00 68.27 90 GLU A O 1
ATOM 690 N N . GLU A 1 91 ? -7.492 18.773 49.950 1.00 10.57 91 GLU A N 1
ATOM 691 C CA . GLU A 1 91 ? -8.211 17.994 50.936 1.00 1.00 91 GLU A CA 1
ATOM 692 C C . GLU A 1 91 ? -7.252 17.518 52.012 1.00 56.53 91 GLU A C 1
ATOM 693 O O . GLU A 1 91 ? -7.517 17.647 53.206 1.00 34.10 91 GLU A O 1
ATOM 699 N N . ALA A 1 92 ? -6.123 16.978 51.579 1.00 26.31 92 ALA A N 1
ATOM 700 C CA . ALA A 1 92 ? -5.123 16.478 52.507 1.00 30.15 92 ALA A CA 1
ATOM 701 C C . ALA A 1 92 ? -4.620 17.553 53.470 1.00 48.41 92 ALA A C 1
ATOM 702 O O . ALA A 1 92 ? -4.215 17.246 54.591 1.00 22.91 92 ALA A O 1
ATOM 704 N N . ARG A 1 93 ? -4.655 18.807 53.026 1.00 16.95 93 ARG A N 1
ATOM 705 C CA . ARG A 1 93 ? -4.182 19.933 53.817 1.00 31.95 93 ARG A CA 1
ATOM 706 C C . ARG A 1 93 ? -5.173 20.52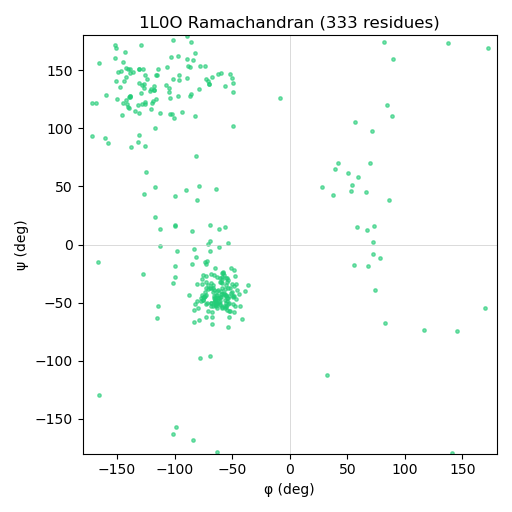8 54.805 1.00 16.89 93 ARG A C 1
ATOM 707 O O . ARG A 1 93 ? -4.788 21.266 55.715 1.00 47.36 93 ARG A O 1
ATOM 715 N N . GLN A 1 94 ? -6.449 20.226 54.645 1.00 47.96 94 GLN A N 1
ATOM 716 C CA . GLN A 1 94 ? -7.403 20.771 55.587 1.00 76.70 94 GLN A CA 1
ATOM 717 C C . GLN A 1 94 ? -7.177 20.064 56.923 1.00 25.62 94 GLN A C 1
ATOM 718 O O . GLN A 1 94 ? -6.937 18.858 56.975 1.00 27.32 94 GLN A O 1
ATOM 724 N N . PRO A 1 95 ? -7.210 20.819 58.024 1.00 64.51 95 PRO A N 1
ATOM 725 C CA . PRO A 1 95 ? -7.010 20.256 59.359 1.00 3.86 95 PRO A CA 1
ATOM 726 C C . PRO A 1 95 ? -7.883 19.052 59.711 1.00 28.26 95 PRO A C 1
ATOM 727 O O . PRO A 1 95 ? -9.025 18.933 59.264 1.00 30.18 95 PRO A O 1
ATOM 731 N N . LEU A 1 96 ? -7.314 18.157 60.505 1.00 17.40 96 LEU A N 1
ATOM 732 C CA . LEU A 1 96 ? -8.007 16.970 60.973 1.00 51.02 96 LEU A CA 1
ATOM 733 C C . LEU A 1 96 ? -8.239 15.880 59.934 1.00 5.43 96 LEU A C 1
ATOM 734 O O . LEU A 1 96 ? -8.666 14.779 60.264 1.00 46.37 96 LEU A O 1
ATOM 739 N N . PHE A 1 97 ? -7.949 16.172 58.678 1.00 35.35 97 PHE A N 1
ATOM 740 C CA . PHE A 1 97 ? -8.138 15.176 57.634 1.00 45.79 97 PHE A CA 1
ATOM 741 C C . PHE A 1 97 ? -7.009 14.163 57.615 1.00 35.41 97 PHE A C 1
ATOM 742 O O . PHE A 1 97 ? -5.829 14.520 57.684 1.00 35.98 97 PHE A O 1
ATOM 750 N N . THR A 1 98 ? -7.378 12.895 57.529 1.00 19.10 98 THR A N 1
ATOM 751 C CA . THR A 1 98 ? -6.390 11.835 57.429 1.00 61.10 98 THR A CA 1
ATOM 752 C C . THR A 1 98 ? -7.016 10.677 56.676 1.00 1.00 98 THR A C 1
ATOM 753 O O . THR A 1 98 ? -8.238 10.567 56.562 1.00 33.40 98 THR A O 1
ATOM 757 N N . THR A 1 99 ? -6.134 9.831 56.165 1.00 16.56 99 THR A N 1
ATOM 758 C CA . THR A 1 99 ? -6.463 8.650 55.395 1.00 29.34 99 THR A CA 1
ATOM 759 C C . THR A 1 99 ? -6.380 7.425 56.288 1.00 21.53 99 THR A C 1
ATOM 760 O O . THR A 1 99 ? -6.930 6.369 55.976 1.00 60.26 99 THR A O 1
ATOM 764 N N . LYS A 1 100 ? -5.688 7.578 57.408 1.00 32.33 100 LYS A N 1
ATOM 765 C CA . LYS A 1 100 ? -5.549 6.491 58.354 1.00 66.55 100 LYS A CA 1
ATOM 766 C C . LYS A 1 100 ? -6.201 6.861 59.672 1.00 28.00 100 LYS A C 1
ATOM 767 O O . LYS A 1 100 ? -5.601 6.707 60.734 1.00 92.14 100 LYS A O 1
ATOM 773 N N . PRO A 1 101 ? -7.446 7.352 59.624 1.00 32.93 101 PRO A N 1
ATOM 774 C CA . PRO A 1 101 ? -8.131 7.723 60.862 1.00 69.68 101 PRO A CA 1
ATOM 775 C C . PRO A 1 101 ? -8.024 6.639 61.938 1.00 24.94 101 PRO A C 1
ATOM 776 O O . PRO A 1 101 ? -7.599 6.910 63.065 1.00 60.07 101 PRO A O 1
ATOM 780 N N . GLU A 1 102 ? -8.403 5.413 61.578 1.00 54.97 102 GLU A N 1
ATOM 781 C CA . GLU A 1 102 ? -8.357 4.271 62.492 1.00 23.06 102 GLU A CA 1
ATOM 782 C C . GLU A 1 102 ? -6.955 3.923 62.998 1.00 22.12 102 GLU A C 1
ATOM 783 O O . GLU A 1 102 ? -6.741 2.852 63.565 1.00 82.86 102 GLU A O 1
ATOM 789 N N . LEU A 1 103 ? -6.000 4.822 62.797 1.00 33.15 103 LEU A N 1
ATOM 790 C CA . LEU A 1 103 ? -4.647 4.575 63.254 1.00 67.22 103 LEU A CA 1
ATOM 791 C C . LEU A 1 103 ? -4.110 5.713 64.121 1.00 52.79 103 LEU A C 1
ATOM 792 O O . LEU A 1 103 ? -2.964 6.129 63.979 1.00 56.39 103 LEU A O 1
ATOM 797 N N . GLU A 1 104 ? -4.944 6.201 65.032 1.00 41.80 104 GLU A N 1
ATOM 798 C CA . GLU A 1 104 ? -4.558 7.288 65.925 1.00 64.11 104 GLU A CA 1
ATOM 799 C C . GLU A 1 104 ? -3.725 8.310 65.184 1.00 22.13 104 GLU A C 1
ATOM 800 O O . GLU A 1 104 ? -2.550 8.501 65.484 1.00 69.07 104 GLU A O 1
ATOM 806 N N . ARG A 1 105 ? -4.335 8.971 64.214 1.00 21.33 105 ARG A N 1
ATOM 807 C CA . ARG A 1 105 ? -3.617 9.969 63.429 1.00 41.93 105 ARG A CA 1
ATOM 808 C C . ARG A 1 105 ? -3.929 11.409 63.818 1.00 21.84 105 ARG A C 1
ATOM 809 O O . ARG A 1 105 ? -5.050 11.885 63.632 1.00 11.35 105 ARG A O 1
ATOM 817 N N . SER A 1 106 ? -2.926 12.086 64.374 1.00 123.62 106 SER A N 1
ATOM 818 C CA . SER A 1 106 ? -3.075 13.476 64.782 1.00 22.48 106 SER A CA 1
ATOM 819 C C . SER A 1 106 ? -3.685 14.141 63.571 1.00 44.11 106 SER A C 1
ATOM 820 O O . SER A 1 106 ? -2.987 14.396 62.593 1.00 154.15 106 SER A O 1
ATOM 823 N N . GLY A 1 107 ? -4.985 14.388 63.603 1.00 24.49 107 GLY A N 1
ATOM 824 C CA . GLY A 1 107 ? -5.595 15.033 62.462 1.00 9.31 107 GLY A CA 1
ATOM 825 C C . GLY A 1 107 ? -4.664 16.102 61.892 1.00 100.91 107 GLY A C 1
ATOM 826 O O . GLY A 1 107 ? -4.540 16.252 60.680 1.00 2.90 107 GLY A O 1
ATOM 827 N N . MET A 1 108 ? -3.987 16.845 62.765 1.00 115.00 108 MET A N 1
ATOM 828 C CA . MET A 1 108 ? -3.072 17.900 62.325 1.00 24.63 108 MET A CA 1
ATOM 829 C C . MET A 1 108 ? -1.900 17.368 61.513 1.00 58.74 108 MET A C 1
ATOM 830 O O . MET A 1 108 ? -1.807 16.168 61.252 1.00 135.14 108 MET A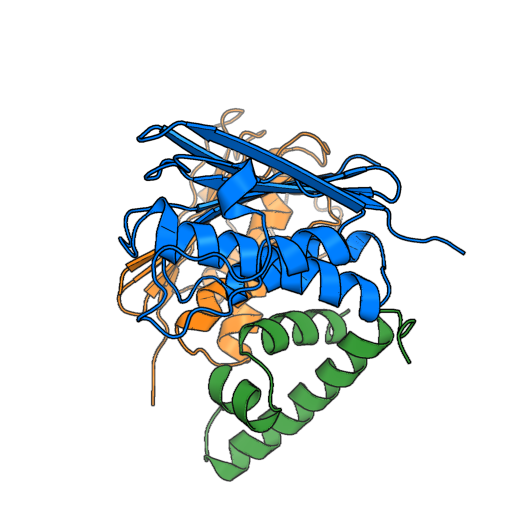 O 1
ATOM 835 N N . GLY A 1 109 ? -1.001 18.259 61.108 1.00 16.98 109 GLY A N 1
ATOM 836 C CA . GLY A 1 109 ? 0.148 17.810 60.328 1.00 9.57 109 GLY A CA 1
ATOM 837 C C . GLY A 1 109 ? 0.520 18.863 59.309 1.00 43.17 109 GLY A C 1
ATOM 838 O O . GLY A 1 109 ? 1.523 19.565 59.443 1.00 42.25 109 GLY A O 1
ATOM 839 N N . PHE A 1 110 ? -0.282 18.969 58.263 1.00 42.80 110 PHE A N 1
ATOM 840 C CA . PHE A 1 110 ? -0.026 19.982 57.270 1.00 69.64 110 PHE A CA 1
ATOM 841 C C . PHE A 1 110 ? -0.306 21.276 57.995 1.00 47.15 110 PHE A C 1
ATOM 842 O O . PHE A 1 110 ? 0.340 22.292 57.759 1.00 33.56 110 PHE A O 1
ATOM 850 N N . THR A 1 111 ? -1.267 21.211 58.909 1.00 36.28 111 THR A N 1
ATOM 851 C CA . THR A 1 111 ? -1.653 22.368 59.694 1.00 17.15 111 THR A CA 1
ATOM 852 C C . THR A 1 111 ? -0.473 22.812 60.554 1.00 24.96 111 THR A C 1
ATOM 853 O O . THR A 1 111 ? -0.218 24.008 60.707 1.00 15.61 111 THR A O 1
ATOM 857 N N . ILE A 1 112 ? 0.250 21.847 61.109 1.00 31.80 112 ILE A N 1
ATOM 858 C CA . ILE A 1 112 ? 1.419 22.172 61.913 1.00 3.26 112 ILE A CA 1
ATOM 859 C C . ILE A 1 112 ? 2.453 22.827 60.989 1.00 58.93 112 ILE A C 1
ATOM 860 O O . ILE A 1 112 ? 3.007 23.879 61.314 1.00 13.63 112 ILE A O 1
ATOM 865 N N . MET A 1 113 ? 2.699 22.200 59.837 1.00 7.30 113 MET A N 1
ATOM 866 C CA . MET A 1 113 ? 3.651 22.714 58.853 1.00 40.05 113 MET A CA 1
ATOM 867 C C . MET A 1 113 ? 3.340 24.179 58.537 1.00 20.98 113 MET A C 1
ATOM 868 O O . MET A 1 113 ? 4.177 25.056 58.706 1.00 23.09 113 MET A O 1
ATOM 873 N N . GLU A 1 114 ? 2.116 24.436 58.096 1.00 62.80 114 GLU A N 1
ATOM 874 C CA . GLU A 1 114 ? 1.688 25.780 57.732 1.00 41.86 114 GLU A CA 1
ATOM 875 C C . GLU A 1 114 ? 1.907 26.833 58.819 1.00 18.95 114 GLU A C 1
ATOM 876 O O . GLU A 1 114 ? 2.270 27.965 58.517 1.00 60.78 114 GLU A O 1
ATOM 882 N N . ASN A 1 115 ? 1.698 26.463 60.079 1.00 64.12 115 ASN A N 1
ATOM 883 C CA . ASN A 1 115 ? 1.867 27.404 61.187 1.00 36.13 115 ASN A CA 1
ATOM 884 C C . ASN A 1 115 ? 3.301 27.741 61.536 1.00 19.90 115 ASN A C 1
ATOM 885 O O . ASN A 1 115 ? 3.626 28.900 61.761 1.00 58.96 115 ASN A O 1
ATOM 890 N N . PHE A 1 116 ? 4.157 26.730 61.587 1.00 25.82 116 PHE A N 1
ATOM 891 C CA . PHE A 1 116 ? 5.563 26.939 61.934 1.00 71.16 116 PHE A CA 1
ATOM 892 C C . PHE A 1 116 ? 6.427 27.527 60.833 1.00 17.09 116 PHE A C 1
ATOM 893 O O . PHE A 1 116 ? 7.366 28.270 61.104 1.00 54.78 116 PHE A O 1
ATOM 901 N N . MET A 1 117 ? 6.137 27.175 59.591 1.00 51.63 117 MET A N 1
ATOM 902 C CA . MET A 1 117 ? 6.934 27.688 58.495 1.00 22.20 117 MET A CA 1
ATOM 903 C C . MET A 1 117 ? 6.244 28.892 57.877 1.00 41.63 117 MET A C 1
ATOM 904 O O . MET A 1 117 ? 5.055 29.122 58.101 1.00 26.70 117 MET A O 1
ATOM 909 N N . ASP A 1 118 ? 7.009 29.675 57.126 1.00 51.78 118 ASP A N 1
ATOM 910 C CA . ASP A 1 118 ? 6.480 30.872 56.489 1.00 46.77 118 ASP A CA 1
ATOM 911 C C . ASP A 1 118 ? 5.741 30.508 55.209 1.00 83.45 118 ASP A C 1
ATOM 912 O O . ASP A 1 118 ? 4.751 31.135 54.845 1.00 28.70 118 ASP A O 1
ATOM 917 N N . GLU A 1 119 ? 6.223 29.477 54.532 1.00 52.14 119 GLU A N 1
ATOM 918 C CA . GLU A 1 119 ? 5.604 29.031 53.300 1.00 13.40 119 GLU A CA 1
ATOM 919 C C . GLU A 1 119 ? 5.660 27.509 53.270 1.00 76.84 119 GLU A C 1
ATOM 920 O O . GLU A 1 119 ? 6.622 26.903 53.745 1.00 24.62 119 GLU A O 1
ATOM 926 N N . VAL A 1 120 ? 4.615 26.899 52.727 1.00 18.97 120 VAL A N 1
ATOM 927 C CA . VAL A 1 120 ? 4.531 25.451 52.622 1.00 55.18 120 VAL A CA 1
ATOM 928 C C . VAL A 1 120 ? 3.892 25.223 51.279 1.00 49.88 120 VAL A C 1
ATOM 929 O O . VAL A 1 120 ? 2.788 25.694 51.032 1.00 49.38 120 VAL A O 1
ATOM 933 N N . ILE A 1 121 ? 4.577 24.507 50.406 1.00 22.59 121 ILE A N 1
ATOM 934 C CA . ILE A 1 121 ? 4.026 24.248 49.094 1.00 16.59 121 ILE A CA 1
ATOM 935 C C . ILE A 1 121 ? 4.094 22.769 48.836 1.00 44.72 121 ILE A C 1
ATOM 936 O O . ILE A 1 121 ? 5.092 22.128 49.148 1.00 20.90 121 ILE A O 1
ATOM 941 N N . VAL A 1 122 ? 3.026 22.220 48.277 1.00 24.48 122 VAL A N 1
ATOM 942 C CA . VAL A 1 122 ? 3.005 20.795 48.015 1.00 56.29 122 VAL A CA 1
ATOM 943 C C . VAL A 1 122 ? 2.808 20.470 46.547 1.00 13.19 122 VAL A C 1
ATOM 944 O O . VAL A 1 122 ? 1.954 21.047 45.878 1.00 71.05 122 VAL A O 1
ATOM 948 N N . GLU A 1 123 ? 3.625 19.543 46.061 1.00 25.49 123 GLU A N 1
ATOM 949 C CA . GLU A 1 123 ? 3.568 19.091 44.680 1.00 24.31 123 GLU A CA 1
ATOM 950 C C . GLU A 1 123 ? 3.489 17.576 44.794 1.00 13.71 123 GLU A C 1
ATOM 951 O O . GLU A 1 123 ? 4.367 16.935 45.377 1.00 44.32 123 GLU A O 1
ATOM 957 N N . SER A 1 124 ? 2.421 17.005 44.258 1.00 32.54 124 SER A N 1
ATOM 958 C CA . SER A 1 124 ? 2.236 15.568 44.341 1.00 48.53 124 SER A CA 1
ATOM 959 C C . SER A 1 124 ? 1.464 15.019 43.138 1.00 32.03 124 SER A C 1
ATOM 960 O O . SER A 1 124 ? 0.625 15.703 42.556 1.00 54.17 124 SER A O 1
ATOM 963 N N . GLU A 1 125 ? 1.772 13.782 42.765 1.00 20.34 125 GLU A N 1
ATOM 964 C CA . GLU A 1 125 ? 1.111 13.113 41.654 1.00 16.21 125 GLU A CA 1
ATOM 965 C C . GLU A 1 125 ? 0.948 11.655 42.044 1.00 39.34 125 GLU A C 1
ATOM 966 O O . GLU A 1 125 ? 1.928 10.995 42.385 1.00 28.81 125 GLU A O 1
ATOM 972 N N . VAL A 1 126 ? -0.282 11.151 42.001 1.00 17.99 126 VAL A N 1
ATOM 973 C CA . VAL A 1 126 ? -0.519 9.763 42.372 1.00 55.21 126 VAL A CA 1
ATOM 974 C C . VAL A 1 126 ? 0.458 8.832 41.672 1.00 27.02 126 VAL A C 1
ATOM 975 O O . VAL A 1 126 ? 0.754 9.008 40.488 1.00 29.78 126 VAL A O 1
ATOM 979 N N . ASN A 1 127 ? 0.951 7.847 42.427 1.00 14.87 127 ASN A N 1
ATOM 980 C CA . ASN A 1 127 ? 1.907 6.850 41.947 1.00 38.83 127 ASN A CA 1
ATOM 981 C C . ASN A 1 127 ? 3.217 7.426 41.414 1.00 43.04 127 ASN A C 1
ATOM 982 O O . ASN A 1 127 ? 3.991 6.736 40.756 1.00 55.78 127 ASN A O 1
ATOM 987 N N . LYS A 1 128 ? 3.461 8.694 41.719 1.00 36.76 128 LYS A N 1
ATOM 988 C CA . LYS A 1 128 ? 4.677 9.372 41.305 1.00 34.19 128 LYS A CA 1
ATOM 989 C C . LYS A 1 128 ? 5.468 9.701 42.569 1.00 51.91 128 LYS A C 1
ATOM 990 O O . LYS A 1 128 ? 6.636 9.349 42.684 1.00 35.14 128 LYS A O 1
ATOM 996 N N . GLY A 1 129 ? 4.813 10.357 43.524 1.00 32.53 129 GLY A N 1
ATOM 997 C CA . GLY A 1 129 ? 5.472 10.737 44.765 1.00 31.08 129 GLY A CA 1
ATOM 998 C C . GLY A 1 129 ? 5.050 12.120 45.234 1.00 19.81 129 GLY A C 1
ATOM 999 O O . GLY A 1 129 ? 4.246 12.789 44.589 1.00 75.07 129 GLY A O 1
ATOM 1000 N N . THR A 1 130 ? 5.601 12.565 46.352 1.00 42.58 130 THR A N 1
ATOM 1001 C CA . THR A 1 130 ? 5.245 13.871 46.894 1.00 12.29 130 THR A CA 1
ATOM 1002 C C . THR A 1 130 ? 6.457 14.717 47.252 1.00 20.03 130 THR A C 1
ATOM 1003 O O . THR A 1 130 ? 7.515 14.196 47.603 1.00 21.21 130 THR A O 1
ATOM 1007 N N . THR A 1 131 ? 6.278 16.030 47.173 1.00 41.56 131 THR A N 1
ATOM 1008 C CA . THR A 1 131 ? 7.325 16.979 47.523 1.00 6.10 131 THR A CA 1
ATOM 1009 C C . THR A 1 131 ? 6.715 18.162 48.260 1.00 73.69 131 THR A C 1
ATOM 1010 O O . THR A 1 131 ? 5.858 18.876 47.723 1.00 21.59 131 THR A O 1
ATOM 1014 N N . VAL A 1 132 ? 7.143 18.342 49.507 1.00 7.79 132 VAL A N 1
ATOM 1015 C CA . VAL A 1 132 ? 6.676 19.460 50.309 1.00 48.85 132 VAL A CA 1
ATOM 1016 C C . VAL A 1 132 ? 7.836 20.428 50.333 1.00 57.13 132 VAL A C 1
ATOM 1017 O O . VAL A 1 132 ? 8.982 20.016 50.532 1.00 11.62 132 VAL A O 1
ATOM 1021 N N . TYR A 1 133 ? 7.529 21.704 50.116 1.00 19.95 133 TYR A N 1
ATOM 1022 C CA . TYR A 1 133 ? 8.531 22.756 50.101 1.00 6.76 133 TYR A CA 1
ATOM 1023 C C . TYR A 1 133 ? 8.950 23.160 51.519 1.00 88.25 133 TYR A C 1
ATOM 1024 O O . TYR A 1 133 ? 9.787 22.488 52.118 1.00 120.75 133 TYR A O 1
ATOM 1033 N N . LEU A 1 134 ? 8.370 24.229 52.062 1.00 19.07 134 LEU A N 1
ATOM 1034 C CA . LEU A 1 134 ? 8.709 24.720 53.427 1.00 108.74 134 LEU A CA 1
ATOM 1035 C C . LEU A 1 134 ? 9.857 25.717 53.463 1.00 51.48 134 LEU A C 1
ATOM 1036 O O . LEU A 1 134 ? 11.023 25.367 53.241 1.00 31.74 134 LEU A O 1
ATOM 1041 N N . LYS A 1 135 ? 9.512 26.961 53.766 1.00 30.63 135 LYS A N 1
ATOM 1042 C CA . LYS A 1 135 ? 10.487 28.036 53.836 1.00 32.46 135 LYS A CA 1
ATOM 1043 C C . LYS A 1 135 ? 10.373 28.740 55.182 1.00 41.08 135 LYS A C 1
ATOM 1044 O O . LYS A 1 135 ? 9.271 29.050 55.651 1.00 31.05 135 LYS A O 1
ATOM 1050 N N . LYS A 1 136 ? 11.518 28.992 55.803 1.00 68.98 136 LYS A N 1
ATOM 1051 C CA . LYS A 1 136 ? 11.538 29.662 57.091 1.00 52.43 136 LYS A CA 1
ATOM 1052 C C . LYS A 1 136 ? 12.546 30.793 57.069 1.00 50.48 136 LYS A C 1
ATOM 1053 O O . LYS A 1 136 ? 13.735 30.572 56.814 1.00 36.14 136 LYS A O 1
ATOM 1059 N N . HIS A 1 137 ? 12.062 32.007 57.310 1.00 58.73 137 HIS A N 1
ATOM 1060 C CA . HIS A 1 137 ? 12.933 33.170 57.352 1.00 105.74 137 HIS A CA 1
ATOM 1061 C C . HIS A 1 137 ? 13.323 33.349 58.813 1.00 78.83 137 HIS A C 1
ATOM 1062 O O . HIS A 1 137 ? 12.473 33.628 59.658 1.00 67.33 137 HIS A O 1
ATOM 1069 N N . ILE A 1 138 ? 14.610 33.165 59.101 1.00 65.99 138 ILE A N 1
ATOM 1070 C CA . ILE A 1 138 ? 15.135 33.294 60.454 1.00 64.70 138 ILE A CA 1
ATOM 1071 C C . ILE A 1 138 ? 15.523 34.725 60.810 1.00 93.27 138 ILE A C 1
ATOM 1072 O O . ILE A 1 138 ? 16.280 35.394 60.098 1.00 60.08 138 ILE A O 1
ATOM 1077 N N . VAL A 1 139 ? 14.989 35.166 61.942 1.00 73.64 139 VAL A N 1
ATOM 1078 C CA . VAL A 1 139 ? 15.186 36.504 62.484 1.00 96.49 139 VAL A CA 1
ATOM 1079 C C . VAL A 1 139 ? 16.627 36.909 62.803 1.00 91.35 139 VAL A C 1
ATOM 1080 O O . VAL A 1 139 ? 17.458 36.084 63.183 1.00 113.22 139 VAL A O 1
ATOM 1084 N N . LYS A 1 140 ? 16.900 38.200 62.648 1.00 124.97 140 LYS A N 1
ATOM 1085 C CA . LYS A 1 140 ? 18.200 38.778 62.960 1.00 109.47 140 LYS A CA 1
ATOM 1086 C C . LYS A 1 140 ? 17.890 40.102 63.651 1.00 141.30 140 LYS A C 1
ATOM 1087 O O . LYS A 1 140 ? 17.108 40.905 63.138 1.00 149.47 140 LYS A O 1
ATOM 1093 N N . SER A 1 141 ? 18.477 40.324 64.822 1.00 148.79 141 SER A N 1
ATOM 1094 C CA . SER A 1 141 ? 18.227 41.562 65.555 1.00 137.19 141 SER A CA 1
ATOM 1095 C C . SER A 1 141 ? 19.427 42.508 65.495 1.00 157.95 141 SER A C 1
ATOM 1096 O O . SER A 1 141 ? 20.487 42.080 64.979 1.00 157.77 141 SER A O 1
ATOM 1098 N N . MET B 1 1 ? 19.472 -5.479 61.616 1.00 80.08 1 MET B N 1
ATOM 1099 C CA . MET B 1 1 ? 18.699 -4.491 60.816 1.00 116.16 1 MET B CA 1
ATOM 1100 C C . MET B 1 1 ? 19.478 -4.154 59.556 1.00 123.02 1 MET B C 1
ATOM 1101 O O . MET B 1 1 ? 20.461 -4.816 59.222 1.00 116.70 1 MET B O 1
ATOM 1106 N N . ARG B 1 2 ? 19.024 -3.115 58.866 1.00 80.80 2 ARG B N 1
ATOM 1107 C CA . ARG B 1 2 ? 19.660 -2.639 57.649 1.00 55.43 2 ARG B CA 1
ATOM 1108 C C . ARG B 1 2 ? 19.201 -1.210 57.422 1.00 75.63 2 ARG B C 1
ATOM 1109 O O . ARG B 1 2 ? 18.162 -0.969 56.808 1.00 106.75 2 ARG B O 1
ATOM 1117 N N . ASN B 1 3 ? 19.963 -0.257 57.942 1.00 49.03 3 ASN B N 1
ATOM 1118 C CA . ASN B 1 3 ? 19.613 1.139 57.765 1.00 22.47 3 ASN B CA 1
ATOM 1119 C C . ASN B 1 3 ? 20.729 1.823 56.998 1.00 32.52 3 ASN B C 1
ATOM 1120 O O . ASN B 1 3 ? 21.908 1.655 57.308 1.00 79.45 3 ASN B O 1
ATOM 1125 N N . GLU B 1 4 ? 20.350 2.594 55.990 1.00 43.45 4 GLU B N 1
ATOM 1126 C CA . GLU B 1 4 ? 21.317 3.290 55.161 1.00 19.91 4 GLU B CA 1
ATOM 1127 C C . GLU B 1 4 ? 20.976 4.768 55.091 1.00 37.39 4 GLU B C 1
ATOM 1128 O O . GLU B 1 4 ? 19.810 5.156 55.184 1.00 43.02 4 GLU B O 1
ATOM 1134 N N . MET B 1 5 ? 22.004 5.589 54.918 1.00 22.93 5 MET B N 1
ATOM 1135 C CA . MET B 1 5 ? 21.842 7.032 54.839 1.00 51.37 5 MET B CA 1
ATOM 1136 C C . MET B 1 5 ? 22.894 7.560 53.867 1.00 98.70 5 MET B C 1
ATOM 1137 O O . MET B 1 5 ? 23.954 6.953 53.721 1.00 27.77 5 MET B O 1
ATOM 1142 N N . HIS B 1 6 ? 22.583 8.652 53.169 1.00 18.10 6 HIS B N 1
ATOM 1143 C CA . HIS B 1 6 ? 23.523 9.257 52.222 1.00 34.67 6 HIS B CA 1
ATOM 1144 C C . HIS B 1 6 ? 23.464 10.770 52.364 1.00 48.88 6 HIS B C 1
ATOM 1145 O O . HIS B 1 6 ? 22.391 11.365 52.307 1.00 19.99 6 HIS B O 1
ATOM 1152 N N . LEU B 1 7 ? 24.620 11.396 52.545 1.00 24.34 7 LEU B N 1
ATOM 1153 C CA . LEU B 1 7 ? 24.660 12.837 52.720 1.00 10.82 7 LEU B CA 1
ATOM 1154 C C . LEU B 1 7 ? 25.603 13.542 51.747 1.00 14.47 7 LEU B C 1
ATOM 1155 O O . LEU B 1 7 ? 26.650 13.007 51.391 1.00 34.42 7 LEU B O 1
ATOM 1160 N N . GLN B 1 8 ? 25.220 14.749 51.334 1.00 18.94 8 GLN B N 1
ATOM 1161 C CA . GLN B 1 8 ? 26.020 15.570 50.427 1.00 2.42 8 GLN B CA 1
ATOM 1162 C C . GLN B 1 8 ? 25.968 17.033 50.860 1.00 70.17 8 GLN B C 1
ATOM 1163 O O . GLN B 1 8 ? 24.890 17.613 51.017 1.00 40.42 8 GLN B O 1
ATOM 1169 N N . PHE B 1 9 ? 27.138 17.634 51.032 1.00 14.69 9 PHE B N 1
ATOM 1170 C CA . PHE B 1 9 ? 27.218 19.023 51.462 1.00 39.70 9 PHE B CA 1
ATOM 1171 C C . PHE B 1 9 ? 28.399 19.713 50.806 1.00 64.67 9 PHE B C 1
ATOM 1172 O O . PHE B 1 9 ? 29.356 19.052 50.379 1.00 22.10 9 PHE B O 1
ATOM 1180 N N . SER B 1 10 ? 28.319 21.041 50.730 1.00 29.44 10 SER B N 1
ATOM 1181 C CA . SER B 1 10 ? 29.373 21.840 50.116 1.00 92.02 10 SER B CA 1
ATOM 1182 C C . SER B 1 10 ? 30.657 21.665 50.906 1.00 56.39 10 SER B C 1
ATOM 1183 O O . SER B 1 10 ? 30.628 21.489 52.125 1.00 86.58 10 SER B O 1
ATOM 1186 N N . ALA B 1 11 ? 31.785 21.703 50.208 1.00 96.92 11 ALA B N 1
ATOM 1187 C CA . ALA B 1 11 ? 33.063 21.529 50.869 1.00 78.01 11 ALA B CA 1
ATOM 1188 C C . ALA B 1 11 ? 33.544 22.781 51.593 1.00 41.61 11 ALA B C 1
ATOM 1189 O O . ALA B 1 11 ? 34.674 23.226 51.404 1.00 50.41 11 ALA B O 1
ATOM 1191 N N . ARG B 1 12 ? 32.670 23.360 52.411 1.00 75.39 12 ARG B N 1
ATOM 1192 C CA . ARG B 1 12 ? 33.039 24.520 53.209 1.00 49.62 12 ARG B CA 1
ATOM 1193 C C . ARG B 1 12 ? 33.585 23.884 54.487 1.00 96.22 12 ARG B C 1
ATOM 1194 O O . ARG B 1 12 ? 33.602 22.661 54.605 1.00 44.20 12 ARG B O 1
ATOM 1202 N N . SER B 1 13 ? 34.031 24.681 55.447 1.00 91.23 13 SER B N 1
ATOM 1203 C CA . SER B 1 13 ? 34.552 24.080 56.663 1.00 44.97 13 SER B CA 1
ATOM 1204 C C . SER B 1 13 ? 33.505 24.125 57.763 1.00 80.01 13 SER B C 1
ATOM 1205 O O . SER B 1 13 ? 33.488 23.275 58.658 1.00 52.15 13 SER B O 1
ATOM 1208 N N . GLU B 1 14 ? 32.624 25.115 57.679 1.00 51.79 14 GLU B N 1
ATOM 1209 C CA . GLU B 1 14 ? 31.560 25.284 58.658 1.00 52.82 14 GLU B CA 1
ATOM 1210 C C . GLU B 1 14 ? 30.639 24.068 58.672 1.00 51.38 14 GLU B C 1
ATOM 1211 O O . GLU B 1 14 ? 29.702 23.997 59.465 1.00 46.76 14 GLU B O 1
ATOM 1217 N N . ASN B 1 15 ? 30.910 23.109 57.791 1.00 49.09 15 ASN B N 1
ATOM 1218 C CA . ASN B 1 15 ? 30.101 21.901 57.722 1.00 31.82 15 ASN B CA 1
ATOM 1219 C C . ASN B 1 15 ? 30.787 20.754 58.441 1.00 45.11 15 ASN B C 1
ATOM 1220 O O . ASN B 1 15 ? 30.422 19.591 58.240 1.00 40.08 15 ASN B O 1
ATOM 1225 N N . GLU B 1 16 ? 31.779 21.061 59.274 1.00 53.34 16 GLU B N 1
ATOM 1226 C CA . GLU B 1 16 ? 32.461 19.987 59.979 1.00 49.68 16 GLU B CA 1
ATOM 1227 C C . GLU B 1 16 ? 31.567 19.423 61.077 1.00 45.18 16 GLU B C 1
ATOM 1228 O O . GLU B 1 16 ? 31.198 18.248 61.037 1.00 34.92 16 GLU B O 1
ATOM 1234 N N . SER B 1 17 ? 31.208 20.257 62.050 1.00 68.07 17 SER B N 1
ATOM 1235 C CA . SER B 1 17 ? 30.351 19.805 63.144 1.00 79.85 17 SER B CA 1
ATOM 1236 C C . SER B 1 17 ? 29.138 19.109 62.549 1.00 73.55 17 SER B C 1
ATOM 1237 O O . SER B 1 17 ? 28.703 18.072 63.038 1.00 22.65 17 SER B O 1
ATOM 1240 N N . PHE B 1 18 ? 28.611 19.684 61.474 1.00 37.71 18 PHE B N 1
ATOM 1241 C CA . PHE B 1 18 ? 27.446 19.129 60.800 1.00 32.40 18 PHE B CA 1
ATOM 1242 C C . PHE B 1 18 ? 27.636 17.680 60.328 1.00 75.69 18 PHE B C 1
ATOM 1243 O O . PHE B 1 18 ? 26.733 16.841 60.463 1.00 8.94 18 PHE B O 1
ATOM 1251 N N . ALA B 1 19 ? 28.807 17.379 59.780 1.00 1.00 19 ALA B N 1
ATOM 1252 C CA . ALA B 1 19 ? 29.055 16.032 59.291 1.00 37.63 19 ALA B CA 1
ATOM 1253 C C . ALA B 1 19 ? 29.117 15.088 60.468 1.00 23.84 19 ALA B C 1
ATOM 1254 O O . ALA B 1 19 ? 28.638 13.960 60.403 1.00 50.07 19 ALA B O 1
ATOM 1256 N N . ARG B 1 20 ? 29.703 15.575 61.553 1.00 54.15 20 ARG B N 1
ATOM 1257 C CA . ARG B 1 20 ? 29.853 14.801 62.774 1.00 21.76 20 ARG B CA 1
ATOM 1258 C C . ARG B 1 20 ? 28.496 14.471 63.375 1.00 92.57 20 ARG B C 1
ATOM 1259 O O . ARG B 1 20 ? 28.184 13.310 63.661 1.00 10.92 20 ARG B O 1
ATOM 1267 N N . VAL B 1 21 ? 27.688 15.503 63.574 1.00 27.94 21 VAL B N 1
ATOM 1268 C CA . VAL B 1 21 ? 26.368 15.305 64.146 1.00 14.76 21 VAL B CA 1
ATOM 1269 C C . VAL B 1 21 ? 25.629 14.255 63.344 1.00 58.21 21 VAL B C 1
ATOM 1270 O O . VAL B 1 21 ? 25.215 13.225 63.871 1.00 23.36 21 VAL B O 1
ATOM 1274 N N . THR B 1 22 ? 25.495 14.516 62.051 1.00 21.04 22 THR B N 1
ATOM 1275 C CA . THR B 1 22 ? 24.766 13.625 61.168 1.00 13.22 22 THR B CA 1
ATOM 1276 C C . THR B 1 22 ? 25.202 12.171 61.204 1.00 47.65 22 THR B C 1
ATOM 1277 O O . THR B 1 22 ? 24.360 11.275 61.248 1.00 37.84 22 THR B O 1
ATOM 1281 N N . VAL B 1 23 ? 26.504 11.923 61.199 1.00 19.60 23 VAL B N 1
ATOM 1282 C CA . VAL B 1 23 ? 26.976 10.546 61.197 1.00 27.54 23 VAL B CA 1
ATOM 1283 C C . VAL B 1 23 ? 26.752 9.920 62.552 1.00 16.14 23 VAL B C 1
ATOM 1284 O O . VAL B 1 23 ? 26.308 8.779 62.661 1.00 17.52 23 VAL B O 1
ATOM 1288 N N . ALA B 1 24 ? 27.058 10.688 63.588 1.00 36.94 24 ALA B N 1
ATOM 1289 C CA . ALA B 1 24 ? 26.907 10.222 64.958 1.00 39.51 24 ALA B CA 1
ATOM 1290 C C . ALA B 1 24 ? 25.444 9.927 65.290 1.00 89.89 24 ALA B C 1
ATOM 1291 O O . ALA B 1 24 ? 25.113 8.853 65.797 1.00 37.62 24 ALA B O 1
ATOM 1293 N N . ALA B 1 25 ? 24.574 10.888 65.000 1.00 4.83 25 ALA B N 1
ATOM 1294 C CA . ALA B 1 25 ? 23.155 10.736 65.258 1.00 29.28 25 ALA B CA 1
ATOM 1295 C C . ALA B 1 25 ? 22.601 9.491 64.577 1.00 41.06 25 ALA B C 1
ATOM 1296 O O . ALA B 1 25 ? 21.702 8.826 65.101 1.00 29.20 25 ALA B O 1
ATOM 1298 N N . PHE B 1 26 ? 23.137 9.179 63.403 1.00 21.42 26 PHE B N 1
ATOM 1299 C CA . PHE B 1 26 ? 22.687 8.014 62.658 1.00 38.54 26 PHE B CA 1
ATOM 1300 C C . PHE B 1 26 ? 23.244 6.737 63.268 1.00 11.28 26 PHE B C 1
ATOM 1301 O O . PHE B 1 26 ? 22.532 5.747 63.423 1.00 30.92 26 PHE B O 1
ATOM 1309 N N . VAL B 1 27 ? 24.524 6.759 63.618 1.00 54.80 27 VAL B N 1
ATOM 1310 C CA . VAL B 1 27 ? 25.148 5.586 64.208 1.00 52.84 27 VAL B CA 1
ATOM 1311 C C . VAL B 1 27 ? 24.637 5.404 65.641 1.00 59.18 27 VAL B C 1
ATOM 1312 O O . VAL B 1 27 ? 24.753 4.324 66.234 1.00 35.43 27 VAL B O 1
ATOM 1316 N N . ALA B 1 28 ? 24.051 6.468 66.182 1.00 34.69 28 ALA B N 1
ATOM 1317 C CA . ALA B 1 28 ? 23.502 6.423 67.528 1.00 49.41 28 ALA B CA 1
ATOM 1318 C C . ALA B 1 28 ? 22.465 5.315 67.612 1.00 6.42 28 ALA B C 1
ATOM 1319 O O . ALA B 1 28 ? 22.185 4.803 68.688 1.00 53.74 28 ALA B O 1
ATOM 1321 N N . GLN B 1 29 ? 21.901 4.945 66.468 1.00 59.79 29 GLN B N 1
ATOM 1322 C CA . GLN B 1 29 ? 20.899 3.889 66.420 1.00 20.21 29 GLN B CA 1
ATOM 1323 C C . GLN B 1 29 ? 21.423 2.562 66.966 1.00 43.67 29 GLN B C 1
ATOM 1324 O O . GLN B 1 29 ? 20.677 1.777 67.547 1.00 47.46 29 GLN B O 1
ATOM 1330 N N . LEU B 1 30 ? 22.711 2.314 66.765 1.00 75.62 30 LEU B N 1
ATOM 1331 C CA . LEU B 1 30 ? 23.329 1.082 67.229 1.00 50.18 30 LEU B CA 1
ATOM 1332 C C . LEU B 1 30 ? 23.461 1.027 68.742 1.00 40.57 30 LEU B C 1
ATOM 1333 O O . LEU B 1 30 ? 23.977 0.055 69.293 1.00 70.10 30 LEU B O 1
ATOM 1338 N N . ASP B 1 31 ? 22.995 2.077 69.406 1.00 65.86 31 ASP B N 1
ATOM 1339 C CA . ASP B 1 31 ? 23.066 2.158 70.859 1.00 39.10 31 ASP B CA 1
ATOM 1340 C C . ASP B 1 31 ? 24.529 2.068 71.321 1.00 31.29 31 ASP B C 1
ATOM 1341 O O . ASP B 1 31 ? 24.899 1.177 72.084 1.00 33.04 31 ASP B O 1
ATOM 1346 N N . PRO B 1 32 ? 25.385 2.988 70.853 1.00 53.90 32 PRO B N 1
ATOM 1347 C CA . PRO B 1 32 ? 26.792 2.947 71.262 1.00 51.38 32 PRO B CA 1
ATOM 1348 C C . PRO B 1 32 ? 27.039 3.646 72.597 1.00 59.78 32 PRO B C 1
ATOM 1349 O O . PRO B 1 32 ? 26.108 3.979 73.327 1.00 26.77 32 PRO B O 1
ATOM 1353 N N . THR B 1 33 ? 28.308 3.858 72.912 1.00 39.38 33 THR B N 1
ATOM 1354 C CA . THR B 1 33 ? 28.667 4.538 74.140 1.00 36.26 33 THR B CA 1
ATOM 1355 C C . THR B 1 33 ? 29.129 5.916 73.718 1.00 37.81 33 THR B C 1
ATOM 1356 O O . THR B 1 33 ? 29.590 6.094 72.589 1.00 52.09 33 THR B O 1
ATOM 1360 N N . MET B 1 34 ? 28.990 6.891 74.611 1.00 59.49 34 MET B N 1
ATOM 1361 C CA . MET B 1 34 ? 29.378 8.263 74.307 1.00 53.27 34 MET B CA 1
ATOM 1362 C C . MET B 1 34 ? 30.796 8.361 73.758 1.00 37.84 34 MET B C 1
ATOM 1363 O O . MET B 1 34 ? 31.155 9.348 73.108 1.00 65.71 34 MET B O 1
ATOM 1368 N N . ASP B 1 35 ? 31.594 7.330 74.020 1.00 43.20 35 ASP B N 1
ATOM 1369 C CA . ASP B 1 35 ? 32.968 7.287 73.550 1.00 36.69 35 ASP B CA 1
ATOM 1370 C C . ASP B 1 35 ? 33.003 6.780 72.123 1.00 60.49 35 ASP B C 1
ATOM 1371 O O . ASP B 1 35 ? 33.526 7.456 71.239 1.00 40.66 35 ASP B O 1
ATOM 1376 N N . GLU B 1 36 ? 32.438 5.596 71.898 1.00 44.48 36 GLU B N 1
ATOM 1377 C CA . GLU B 1 36 ? 32.394 5.026 70.557 1.00 39.28 36 GLU B CA 1
ATOM 1378 C C . GLU B 1 36 ? 31.954 6.114 69.568 1.00 27.13 36 GLU B C 1
ATOM 1379 O O . GLU B 1 36 ? 32.482 6.215 68.464 1.00 46.56 36 GLU B O 1
ATOM 1385 N N . LEU B 1 37 ? 31.000 6.939 69.985 1.00 18.37 37 LEU B N 1
ATOM 1386 C CA . LEU B 1 37 ? 30.503 8.022 69.150 1.00 20.19 37 LEU B CA 1
ATOM 1387 C C . LEU B 1 37 ? 31.551 9.099 68.946 1.00 47.92 37 LEU B C 1
ATOM 1388 O O . LEU B 1 37 ? 31.843 9.485 67.814 1.00 50.43 37 LEU B O 1
ATOM 1393 N N . THR B 1 38 ? 32.109 9.589 70.049 1.00 19.06 38 THR B N 1
ATOM 1394 C CA . THR B 1 38 ? 33.128 10.625 69.983 1.00 76.16 38 THR B CA 1
ATOM 1395 C C . THR B 1 38 ? 34.279 10.165 69.075 1.00 83.54 38 THR B C 1
ATOM 1396 O O . THR B 1 38 ? 34.945 10.979 68.445 1.00 40.26 38 THR B O 1
ATOM 1400 N N . GLU B 1 39 ? 34.505 8.858 69.003 1.00 21.38 39 GLU B N 1
ATOM 1401 C CA . GLU B 1 39 ? 35.535 8.305 68.130 1.00 34.57 39 GLU B CA 1
ATOM 1402 C C . GLU B 1 39 ? 35.034 8.432 66.689 1.00 81.35 39 GLU B C 1
ATOM 1403 O O . GLU B 1 39 ? 35.730 8.937 65.808 1.00 37.43 39 GLU B O 1
ATOM 1409 N N . ILE B 1 40 ? 33.817 7.952 66.459 1.00 32.02 40 ILE B N 1
ATOM 1410 C CA . ILE B 1 40 ? 33.206 8.016 65.143 1.00 22.76 40 ILE B CA 1
ATOM 1411 C C . ILE B 1 40 ? 33.225 9.450 64.614 1.00 55.17 40 ILE B C 1
ATOM 1412 O O . ILE B 1 40 ? 33.579 9.674 63.462 1.00 57.59 40 ILE B O 1
ATOM 1417 N N . LYS B 1 41 ? 32.848 10.417 65.449 1.00 17.02 41 LYS B N 1
ATOM 1418 C CA . LYS B 1 41 ? 32.822 11.818 65.019 1.00 61.03 41 LYS B CA 1
ATOM 1419 C C . LYS B 1 41 ? 34.230 12.312 64.694 1.00 31.23 41 LYS B C 1
ATOM 1420 O O . LYS B 1 41 ? 34.400 13.307 63.987 1.00 58.76 41 LYS B O 1
ATOM 1426 N N . THR B 1 42 ? 35.235 11.618 65.220 1.00 41.81 42 THR B N 1
ATOM 1427 C CA . THR B 1 42 ? 36.630 11.982 64.974 1.00 77.77 42 THR B CA 1
ATOM 1428 C C . THR B 1 42 ? 37.053 11.404 63.636 1.00 58.95 42 THR B C 1
ATOM 1429 O O . THR B 1 42 ? 37.603 12.110 62.796 1.00 41.66 42 THR B O 1
ATOM 1433 N N . VAL B 1 43 ? 36.800 10.107 63.466 1.00 48.82 43 VAL B N 1
ATOM 1434 C CA . VAL B 1 43 ? 37.103 9.390 62.233 1.00 12.66 43 VAL B CA 1
ATOM 1435 C C . VAL B 1 43 ? 36.496 10.196 61.087 1.00 71.89 43 VAL B C 1
ATOM 1436 O O . VAL B 1 43 ? 37.101 10.374 60.029 1.00 55.81 43 VAL B O 1
ATOM 1440 N N . VAL B 1 44 ? 35.288 10.690 61.319 1.00 43.36 44 VAL B N 1
ATOM 1441 C CA . VAL B 1 44 ? 34.582 11.479 60.326 1.00 40.33 44 VAL B CA 1
ATOM 1442 C C . VAL B 1 44 ? 35.291 12.806 60.083 1.00 31.16 44 VAL B C 1
ATOM 1443 O O . VAL B 1 44 ? 35.604 13.147 58.942 1.00 74.87 44 VAL B O 1
ATOM 1447 N N . SER B 1 45 ? 35.561 13.546 61.150 1.00 29.93 45 SER B N 1
ATOM 1448 C CA . SER B 1 45 ? 36.234 14.826 61.005 1.00 52.77 45 SER B CA 1
ATOM 1449 C C . SER B 1 45 ? 37.545 14.677 60.229 1.00 45.70 45 SER B C 1
ATOM 1450 O O . SER B 1 45 ? 37.946 15.580 59.500 1.00 33.04 45 SER B O 1
ATOM 1453 N N . GLU B 1 46 ? 38.207 13.534 60.376 1.00 16.94 46 GLU B N 1
ATOM 1454 C CA . GLU B 1 46 ? 39.470 13.304 59.679 1.00 105.43 46 GLU B CA 1
ATOM 1455 C C . GLU B 1 46 ? 39.261 13.200 58.177 1.00 66.74 46 GLU B C 1
ATOM 1456 O O . GLU B 1 46 ? 39.779 14.016 57.417 1.00 38.55 46 GLU B O 1
ATOM 1462 N N . ALA B 1 47 ? 38.492 12.201 57.761 1.00 62.40 47 ALA B N 1
ATOM 1463 C CA . ALA B 1 47 ? 38.187 11.986 56.354 1.00 53.59 47 ALA B CA 1
ATOM 1464 C C . ALA B 1 47 ? 37.557 13.227 55.718 1.00 26.04 47 ALA B C 1
ATOM 1465 O O . ALA B 1 47 ? 38.034 13.738 54.702 1.00 46.53 47 ALA B O 1
ATOM 1467 N N . VAL B 1 48 ? 36.477 13.706 56.316 1.00 31.26 48 VAL B N 1
ATOM 1468 C CA . VAL B 1 48 ? 35.792 14.876 55.794 1.00 46.10 48 VAL B CA 1
ATOM 1469 C C . VAL B 1 48 ? 36.718 16.078 55.739 1.00 8.17 48 VAL B C 1
ATOM 1470 O O . VAL B 1 48 ? 36.653 16.873 54.806 1.00 64.31 48 VAL B O 1
ATOM 1474 N N . THR B 1 49 ? 37.583 16.219 56.729 1.00 63.79 49 THR B N 1
ATOM 1475 C CA . THR B 1 49 ? 38.494 17.341 56.701 1.00 72.82 49 THR B CA 1
ATOM 1476 C C . THR B 1 49 ? 39.446 17.179 55.525 1.00 64.36 49 THR B C 1
ATOM 1477 O O . THR B 1 49 ? 39.680 18.143 54.801 1.00 25.96 49 THR B O 1
ATOM 1481 N N . ASN B 1 50 ? 39.975 15.966 55.326 1.00 52.57 50 ASN B N 1
ATOM 1482 C CA . ASN B 1 50 ? 40.896 15.703 54.208 1.00 53.48 50 ASN B CA 1
ATOM 1483 C C . ASN B 1 50 ? 40.258 16.161 52.906 1.00 108.52 50 ASN B C 1
ATOM 1484 O O . ASN B 1 50 ? 40.778 17.046 52.220 1.00 46.43 50 ASN B O 1
ATOM 1489 N N . ALA B 1 51 ? 39.131 15.541 52.568 1.00 29.50 51 ALA B N 1
ATOM 1490 C CA . ALA B 1 51 ? 38.410 15.891 51.352 1.00 37.73 51 ALA B CA 1
ATOM 1491 C C . ALA B 1 51 ? 38.391 17.417 51.172 1.00 26.95 51 ALA B C 1
ATOM 1492 O O . ALA B 1 51 ? 38.965 17.944 50.218 1.00 80.27 51 ALA B O 1
ATOM 1494 N N . ILE B 1 52 ? 37.745 18.114 52.103 1.00 30.14 52 ILE B N 1
ATOM 1495 C CA . ILE B 1 52 ? 37.638 19.572 52.065 1.00 31.92 52 ILE B CA 1
ATOM 1496 C C . ILE B 1 52 ? 38.917 20.328 51.688 1.00 61.82 52 ILE B C 1
ATOM 1497 O O . ILE B 1 52 ? 38.904 21.161 50.783 1.00 49.84 52 ILE B O 1
ATOM 1502 N N . ILE B 1 53 ? 40.012 20.044 52.391 1.00 79.96 53 ILE B N 1
ATOM 1503 C CA . ILE B 1 53 ? 41.283 20.731 52.157 1.00 63.30 53 ILE B CA 1
ATOM 1504 C C . ILE B 1 53 ? 42.205 20.138 51.089 1.00 55.78 53 ILE B C 1
ATOM 1505 O O . ILE B 1 53 ? 42.787 20.876 50.298 1.00 78.26 53 ILE B O 1
ATOM 1510 N N . HIS B 1 54 ? 42.355 18.820 51.065 1.00 37.85 54 HIS B N 1
ATOM 1511 C CA . HIS B 1 54 ? 43.217 18.199 50.065 1.00 60.97 54 HIS B CA 1
ATOM 1512 C C . HIS B 1 54 ? 42.482 18.019 48.749 1.00 70.49 54 HIS B C 1
ATOM 1513 O O . HIS B 1 54 ? 42.811 18.660 47.753 1.00 91.41 54 HIS B O 1
ATOM 1520 N N . GLY B 1 55 ? 41.481 17.149 48.755 1.00 56.29 55 GLY B N 1
ATOM 1521 C CA . GLY B 1 55 ? 40.710 16.895 47.554 1.00 47.37 55 GLY B CA 1
ATOM 1522 C C . GLY B 1 55 ? 40.247 18.128 46.792 1.00 65.67 55 GLY B C 1
ATOM 1523 O O . GLY B 1 55 ? 40.398 18.187 45.573 1.00 85.88 55 GLY B O 1
ATOM 1524 N N . TYR B 1 56 ? 39.694 19.116 47.492 1.00 22.69 56 TYR B N 1
ATOM 1525 C CA . TYR B 1 56 ? 39.188 20.321 46.829 1.00 79.43 56 TYR B CA 1
ATOM 1526 C C . TYR B 1 56 ? 39.910 21.595 47.228 1.00 33.92 56 TYR B C 1
ATOM 1527 O O . TYR B 1 56 ? 39.341 22.680 47.123 1.00 60.92 56 TYR B O 1
ATOM 1536 N N . ASN B 1 57 ? 41.148 21.470 47.691 1.00 48.19 57 ASN B N 1
ATOM 1537 C CA . ASN B 1 57 ? 41.929 22.633 48.103 1.00 84.05 57 ASN B CA 1
ATOM 1538 C C . ASN B 1 57 ? 41.033 23.767 48.595 1.00 45.02 57 ASN B C 1
ATOM 1539 O O . ASN B 1 57 ? 41.163 24.917 48.169 1.00 53.81 57 ASN B O 1
ATOM 1544 N N . ASN B 1 58 ? 40.115 23.412 49.490 1.00 53.77 58 ASN B N 1
ATOM 1545 C CA . ASN B 1 58 ? 39.162 24.342 50.090 1.00 81.13 58 ASN B CA 1
ATOM 1546 C C . ASN B 1 58 ? 38.332 25.163 49.105 1.00 91.69 58 ASN B C 1
ATOM 1547 O O . ASN B 1 58 ? 38.246 26.387 49.214 1.00 72.29 58 ASN B O 1
ATOM 1552 N N . ASP B 1 59 ? 37.716 24.466 48.153 1.00 105.36 59 ASP B N 1
ATOM 1553 C CA . ASP B 1 59 ? 36.853 25.074 47.143 1.00 56.56 59 ASP B CA 1
ATOM 1554 C C . ASP B 1 59 ? 35.426 24.818 47.625 1.00 81.49 59 ASP B C 1
ATOM 1555 O O . ASP B 1 59 ? 34.946 23.683 47.584 1.00 51.62 59 ASP B O 1
ATOM 1560 N N . PRO B 1 60 ? 34.729 25.870 48.087 1.00 81.77 60 PRO B N 1
ATOM 1561 C CA . PRO B 1 60 ? 33.353 25.782 48.591 1.00 122.34 60 PRO B CA 1
ATOM 1562 C C . PRO B 1 60 ? 32.315 25.137 47.664 1.00 101.11 60 PRO B C 1
ATOM 1563 O O . PRO B 1 60 ? 31.135 25.049 48.013 1.00 63.10 60 PRO B O 1
ATOM 1567 N N . ASN B 1 61 ? 32.756 24.680 46.495 1.00 62.41 61 ASN B N 1
ATOM 1568 C CA . ASN B 1 61 ? 31.865 24.039 45.528 1.00 67.14 61 ASN B CA 1
ATOM 1569 C C . ASN B 1 61 ? 32.227 22.558 45.394 1.00 38.37 61 ASN B C 1
ATOM 1570 O O . ASN B 1 61 ? 31.593 21.813 44.652 1.00 66.93 61 ASN B O 1
ATOM 1575 N N . GLY B 1 62 ? 33.252 22.137 46.122 1.00 42.92 62 GLY B N 1
ATOM 1576 C CA . GLY B 1 62 ? 33.699 20.758 46.047 1.00 54.02 62 GLY B CA 1
ATOM 1577 C C . GLY B 1 62 ? 32.670 19.669 46.288 1.00 86.44 62 GLY B C 1
ATOM 1578 O O . GLY B 1 62 ? 32.782 18.581 45.724 1.00 58.23 62 GLY B O 1
ATOM 1579 N N . ILE B 1 63 ? 31.670 19.949 47.117 1.00 14.68 63 ILE B N 1
ATOM 1580 C CA . ILE B 1 63 ? 30.635 18.959 47.441 1.00 101.77 63 ILE B CA 1
ATOM 1581 C C . ILE B 1 63 ? 31.218 17.670 48.021 1.00 85.94 63 ILE B C 1
ATOM 1582 O O . ILE B 1 63 ? 31.791 16.858 47.297 1.00 21.35 63 ILE B O 1
ATOM 1587 N N . VAL B 1 64 ? 31.073 17.487 49.329 1.00 72.39 64 VAL B N 1
ATOM 1588 C CA . VAL B 1 64 ? 31.566 16.278 49.968 1.00 66.11 64 VAL B CA 1
ATOM 1589 C C . VAL B 1 64 ? 30.395 15.322 50.081 1.00 31.35 64 VAL B C 1
ATOM 1590 O O . VAL B 1 64 ? 29.262 15.750 50.292 1.00 23.74 64 VAL B O 1
ATOM 1594 N N . SER B 1 65 ? 30.679 14.032 49.951 1.00 17.21 65 SER B N 1
ATOM 1595 C CA . SER B 1 65 ? 29.650 13.007 49.989 1.00 14.19 65 SER B CA 1
ATOM 1596 C C . SER B 1 65 ? 29.915 11.931 51.021 1.00 80.23 65 SER B C 1
ATOM 1597 O O . SER B 1 65 ? 30.951 11.268 50.978 1.00 35.23 65 SER B O 1
ATOM 1600 N N . ILE B 1 66 ? 28.960 11.748 51.931 1.00 56.37 66 ILE B N 1
ATOM 1601 C CA . ILE B 1 66 ? 29.078 10.744 52.976 1.00 61.95 66 ILE B CA 1
ATOM 1602 C C . ILE B 1 66 ? 28.005 9.668 52.857 1.00 43.04 66 ILE B C 1
ATOM 1603 O O . ILE B 1 66 ? 26.874 9.935 52.445 1.00 41.19 66 ILE B O 1
ATOM 1608 N N . SER B 1 67 ? 28.384 8.445 53.220 1.00 49.88 67 SER B N 1
ATOM 1609 C CA . SER B 1 67 ? 27.496 7.293 53.162 1.00 1.00 67 SER B CA 1
ATOM 1610 C C . SER B 1 67 ? 27.678 6.413 54.392 1.00 69.11 67 SER B C 1
ATOM 1611 O O . SER B 1 67 ? 28.790 6.003 54.714 1.00 38.17 67 SER B O 1
ATOM 1614 N N . VAL B 1 68 ? 26.577 6.122 55.074 1.00 51.69 68 VAL B N 1
ATOM 1615 C CA . VAL B 1 68 ? 26.623 5.290 56.261 1.00 14.58 68 VAL B CA 1
ATOM 1616 C C . VAL B 1 68 ? 25.592 4.192 56.139 1.00 34.69 68 VAL B C 1
ATOM 1617 O O . VAL B 1 68 ? 24.431 4.452 55.839 1.00 51.89 68 VAL B O 1
ATOM 1621 N N . ILE B 1 69 ? 26.015 2.964 56.392 1.00 17.46 69 ILE B N 1
ATOM 1622 C CA . ILE B 1 69 ? 25.118 1.829 56.283 1.00 27.21 69 ILE B CA 1
ATOM 1623 C C . ILE B 1 69 ? 25.200 0.928 57.498 1.00 19.27 69 ILE B C 1
ATOM 1624 O O . ILE B 1 69 ? 25.978 -0.019 57.535 1.00 54.15 69 ILE B O 1
ATOM 1629 N N . ILE B 1 70 ? 24.393 1.228 58.501 1.00 63.29 70 ILE B N 1
ATOM 1630 C CA . ILE B 1 70 ? 24.378 0.417 59.700 1.00 38.56 70 ILE B CA 1
ATOM 1631 C C . ILE B 1 70 ? 23.734 -0.913 59.343 1.00 54.80 70 ILE B C 1
ATOM 1632 O O . ILE B 1 70 ? 22.769 -0.956 58.578 1.00 52.06 70 ILE B O 1
ATOM 1637 N N . GLU B 1 71 ? 24.270 -1.997 59.890 1.00 29.83 71 GLU B N 1
ATOM 1638 C CA . GLU B 1 71 ? 23.727 -3.318 59.616 1.00 83.07 71 GLU B CA 1
ATOM 1639 C C . GLU B 1 71 ? 24.350 -4.397 60.483 1.00 77.41 71 GLU B C 1
ATOM 1640 O O . GLU B 1 71 ? 25.563 -4.605 60.471 1.00 68.00 71 GLU B O 1
ATOM 1646 N N . ASP B 1 72 ? 23.500 -5.087 61.230 1.00 70.54 72 ASP B N 1
ATOM 1647 C CA . ASP B 1 72 ? 23.946 -6.150 62.107 1.00 55.87 72 ASP B CA 1
ATOM 1648 C C . ASP B 1 72 ? 25.058 -5.668 63.047 1.00 57.77 72 ASP B C 1
ATOM 1649 O O . ASP B 1 72 ? 26.083 -6.329 63.217 1.00 65.61 72 ASP B O 1
ATOM 1654 N N . GLY B 1 73 ? 24.846 -4.498 63.641 1.00 95.94 73 GLY B N 1
ATOM 1655 C CA . GLY B 1 73 ? 25.803 -3.947 64.585 1.00 43.99 73 GLY B CA 1
ATOM 1656 C C . GLY B 1 73 ? 27.116 -3.401 64.058 1.00 66.77 73 GLY B C 1
ATOM 1657 O O . GLY B 1 73 ? 27.951 -2.964 64.848 1.00 59.84 73 GLY B O 1
ATOM 1658 N N . VAL B 1 74 ? 27.314 -3.413 62.744 1.00 63.60 74 VAL B N 1
ATOM 1659 C CA . VAL B 1 74 ? 28.561 -2.906 62.180 1.00 55.09 74 VAL B CA 1
ATOM 1660 C C . VAL B 1 74 ? 28.368 -1.642 61.357 1.00 66.22 74 VAL B C 1
ATOM 1661 O O . VAL B 1 74 ? 27.732 -1.663 60.306 1.00 59.22 74 VAL B O 1
ATOM 1665 N N . VAL B 1 75 ? 28.910 -0.532 61.841 1.00 38.87 75 VAL B N 1
ATOM 1666 C CA . VAL B 1 75 ? 28.798 0.713 61.100 1.00 41.72 75 VAL B CA 1
ATOM 1667 C C . VAL B 1 75 ? 29.660 0.612 59.856 1.00 71.12 75 VAL B C 1
ATOM 1668 O O . VAL B 1 75 ? 30.778 0.100 59.906 1.00 91.96 75 VAL B O 1
ATOM 1672 N N . HIS B 1 76 ? 29.130 1.105 58.744 1.00 66.45 76 HIS B N 1
ATOM 1673 C CA . HIS B 1 76 ? 29.843 1.087 57.476 1.00 62.00 76 HIS B CA 1
ATOM 1674 C C . HIS B 1 76 ? 29.888 2.500 56.941 1.00 38.09 76 HIS B C 1
ATOM 1675 O O . HIS B 1 76 ? 29.035 2.897 56.146 1.00 65.19 76 HIS B O 1
ATOM 1682 N N . LEU B 1 77 ? 30.876 3.264 57.389 1.00 28.80 77 LEU B N 1
ATOM 1683 C CA . LEU B 1 77 ? 31.022 4.642 56.943 1.00 68.87 77 LEU B CA 1
ATOM 1684 C C . LEU B 1 77 ? 31.735 4.691 55.591 1.00 23.83 77 LEU B C 1
ATOM 1685 O O . LEU B 1 77 ? 32.319 3.698 55.152 1.00 54.83 77 LEU B O 1
ATOM 1690 N N . THR B 1 78 ? 31.654 5.845 54.933 1.00 48.08 78 THR B N 1
ATOM 1691 C CA . THR B 1 78 ? 32.291 6.077 53.634 1.00 12.83 78 THR B CA 1
ATOM 1692 C C . THR B 1 78 ? 32.270 7.557 53.289 1.00 30.43 78 THR B C 1
ATOM 1693 O O . THR B 1 78 ? 31.211 8.176 53.225 1.00 43.74 78 THR B O 1
ATOM 1697 N N . VAL B 1 79 ? 33.448 8.122 53.076 1.00 36.49 79 VAL B N 1
ATOM 1698 C CA . VAL B 1 79 ? 33.548 9.524 52.726 1.00 30.31 79 VAL B CA 1
ATOM 1699 C C . VAL B 1 79 ? 34.265 9.573 51.393 1.00 63.09 79 VAL B C 1
ATOM 1700 O O . VAL B 1 79 ? 35.294 8.922 51.213 1.00 55.43 79 VAL B O 1
ATOM 1704 N N . ARG B 1 80 ? 33.713 10.335 50.456 1.00 77.98 80 ARG B N 1
ATOM 1705 C CA . ARG B 1 80 ? 34.315 10.452 49.140 1.00 65.79 80 A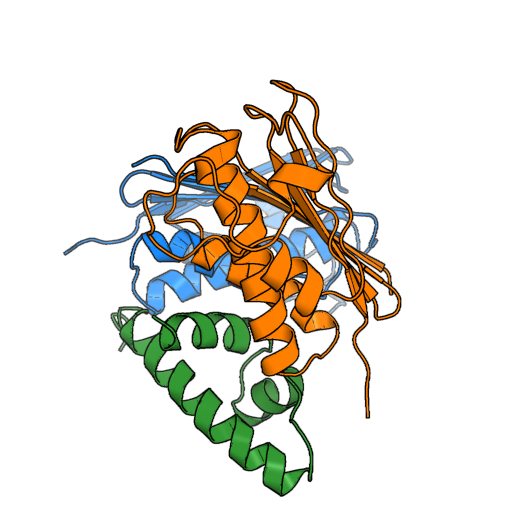RG B CA 1
ATOM 1706 C C . ARG B 1 80 ? 34.198 11.858 48.572 1.00 41.29 80 ARG B C 1
ATOM 1707 O O . ARG B 1 80 ? 33.279 12.608 48.904 1.00 36.40 80 ARG B O 1
ATOM 1715 N N . ASP B 1 81 ? 35.163 12.206 47.728 1.00 50.04 81 ASP B N 1
ATOM 1716 C CA . ASP B 1 81 ? 35.216 13.510 47.075 1.00 51.72 81 ASP B CA 1
ATOM 1717 C C . ASP B 1 81 ? 35.673 13.287 45.635 1.00 49.49 81 ASP B C 1
ATOM 1718 O O . ASP B 1 81 ? 36.387 12.324 45.352 1.00 49.84 81 ASP B O 1
ATOM 1723 N N . GLU B 1 82 ? 35.243 14.161 44.729 1.00 73.97 82 GLU B N 1
ATOM 1724 C CA . GLU B 1 82 ? 35.609 14.065 43.317 1.00 65.23 82 GLU B CA 1
ATOM 1725 C C . GLU B 1 82 ? 36.741 15.065 43.074 1.00 91.49 82 GLU B C 1
ATOM 1726 O O . GLU B 1 82 ? 36.768 15.765 42.059 1.00 81.87 82 GLU B O 1
ATOM 1732 N N . GLY B 1 83 ? 37.678 15.126 44.012 1.00 41.95 83 GLY B N 1
ATOM 1733 C CA . GLY B 1 83 ? 38.776 16.066 43.886 1.00 92.79 83 GLY B CA 1
ATOM 1734 C C . GLY B 1 83 ? 40.123 15.544 43.417 1.00 109.61 83 GLY B C 1
ATOM 1735 O O . GLY B 1 83 ? 40.225 14.449 42.862 1.00 37.01 83 GLY B O 1
ATOM 1736 N N . VAL B 1 84 ? 41.149 16.362 43.665 1.00 53.46 84 VAL B N 1
ATOM 1737 C CA . VAL B 1 84 ? 42.553 16.121 43.308 1.00 61.00 84 VAL B CA 1
ATOM 1738 C C . VAL B 1 84 ? 43.112 14.703 43.393 1.00 33.64 84 VAL B C 1
ATOM 1739 O O . VAL B 1 84 ? 43.961 14.327 42.586 1.00 57.74 84 VAL B O 1
ATOM 1743 N N . GLY B 1 85 ? 42.654 13.921 44.363 1.00 69.48 85 GLY B N 1
ATOM 1744 C CA . GLY B 1 85 ? 43.143 12.559 44.482 1.00 65.11 85 GLY B CA 1
ATOM 1745 C C . GLY B 1 85 ? 44.468 12.446 45.209 1.00 84.60 85 GLY B C 1
ATOM 1746 O O . GLY B 1 85 ? 45.104 13.446 45.544 1.00 75.79 85 GLY B O 1
ATOM 1747 N N . ILE B 1 86 ? 44.892 11.211 45.447 1.00 53.21 86 ILE B N 1
ATOM 1748 C CA . ILE B 1 86 ? 46.136 10.957 46.153 1.00 60.96 86 ILE B CA 1
ATOM 1749 C C . ILE B 1 86 ? 47.093 10.148 45.280 1.00 92.38 86 ILE B C 1
ATOM 1750 O O . ILE B 1 86 ? 46.799 9.007 44.902 1.00 61.89 86 ILE B O 1
ATOM 1755 N N . PRO B 1 87 ? 48.250 10.741 44.937 1.00 71.29 87 PRO B N 1
ATOM 1756 C CA . PRO B 1 87 ? 49.291 10.122 44.108 1.00 31.74 87 PRO B CA 1
ATOM 1757 C C . PRO B 1 87 ? 49.730 8.759 44.646 1.00 76.56 87 PRO B C 1
ATOM 1758 O O . PRO B 1 87 ? 49.438 7.711 44.056 1.00 52.55 87 PRO B O 1
ATOM 1762 N N . ASP B 1 88 ? 50.445 8.777 45.764 1.00 78.26 88 ASP B N 1
ATOM 1763 C CA . ASP B 1 88 ? 50.883 7.537 46.380 1.00 104.63 88 ASP B CA 1
ATOM 1764 C C . ASP B 1 88 ? 49.979 7.313 47.581 1.00 118.33 88 ASP B C 1
ATOM 1765 O O . ASP B 1 88 ? 49.841 8.196 48.430 1.00 71.08 88 ASP B O 1
ATOM 1770 N N . ILE B 1 89 ? 49.357 6.141 47.644 1.00 90.02 89 ILE B N 1
ATOM 1771 C CA . ILE B 1 89 ? 48.463 5.826 48.748 1.00 78.01 89 ILE B CA 1
ATOM 1772 C C . ILE B 1 89 ? 49.216 5.416 50.012 1.00 122.51 89 ILE B C 1
ATOM 1773 O O . ILE B 1 89 ? 49.164 6.117 51.025 1.00 71.68 89 ILE B O 1
ATOM 1778 N N . GLU B 1 90 ? 49.919 4.290 49.958 1.00 101.28 90 GLU B N 1
ATOM 1779 C CA . GLU B 1 90 ? 50.661 3.826 51.124 1.00 76.42 90 GLU B CA 1
ATOM 1780 C C . GLU B 1 90 ? 51.552 4.918 51.735 1.00 80.41 90 GLU B C 1
ATOM 1781 O O . GLU B 1 90 ? 51.727 4.974 52.948 1.00 62.31 90 GLU B O 1
ATOM 1787 N N . GLU B 1 91 ? 52.100 5.787 50.892 1.00 50.57 91 GLU B N 1
ATOM 1788 C CA . GLU B 1 91 ? 52.971 6.873 51.343 1.00 58.57 91 GLU B CA 1
ATOM 1789 C C . GLU B 1 91 ? 52.216 8.033 51.991 1.00 70.82 91 GLU B C 1
ATOM 1790 O O . GLU B 1 91 ? 52.633 8.551 53.027 1.00 75.53 91 GLU B O 1
ATOM 1796 N N . ALA B 1 92 ? 51.121 8.457 51.371 1.00 90.09 92 ALA B N 1
ATOM 1797 C CA . ALA B 1 92 ? 50.335 9.558 51.912 1.00 96.47 92 ALA B CA 1
ATOM 1798 C C . ALA B 1 92 ? 49.595 9.083 53.156 1.00 119.02 92 ALA B C 1
ATOM 1799 O O . ALA B 1 92 ? 49.088 9.884 53.949 1.00 63.63 92 ALA B O 1
ATOM 1801 N N . ARG B 1 93 ? 49.564 7.765 53.324 1.00 93.19 93 ARG B N 1
ATOM 1802 C CA . ARG B 1 93 ? 48.882 7.142 54.447 1.00 76.74 93 ARG B CA 1
ATOM 1803 C C . ARG B 1 93 ? 49.850 6.757 55.565 1.00 89.64 93 ARG B C 1
ATOM 1804 O O . ARG B 1 93 ? 49.518 5.957 56.444 1.00 57.28 93 ARG B O 1
ATOM 1812 N N . GLN B 1 94 ? 51.052 7.327 55.527 1.00 136.17 94 GLN B N 1
ATOM 1813 C CA . GLN B 1 94 ? 52.055 7.043 56.546 1.00 104.28 94 GLN B CA 1
ATOM 1814 C C . GLN B 1 94 ? 52.053 8.103 57.638 1.00 103.77 94 GLN B C 1
ATOM 1815 O O . GLN B 1 94 ? 51.899 9.297 57.369 1.00 52.94 94 GLN B O 1
ATOM 1821 N N . PRO B 1 95 ? 52.240 7.672 58.894 1.00 98.38 95 PRO B N 1
ATOM 1822 C CA . PRO B 1 95 ? 52.257 8.565 60.054 1.00 55.75 95 PRO B CA 1
ATOM 1823 C C . PRO B 1 95 ? 53.146 9.797 59.932 1.00 24.97 95 PRO B C 1
ATOM 1824 O O . PRO B 1 95 ? 54.307 9.713 59.540 1.00 88.30 95 PRO B O 1
ATOM 1828 N N . LEU B 1 96 ? 52.559 10.941 60.270 1.00 74.44 96 LEU B N 1
ATOM 1829 C CA . LEU B 1 96 ? 53.225 12.238 60.233 1.00 86.70 96 LEU B CA 1
ATOM 1830 C C . LEU B 1 96 ? 53.341 12.864 58.849 1.00 87.52 96 LEU B C 1
ATOM 1831 O O . LEU B 1 96 ? 53.671 14.052 58.741 1.00 41.71 96 LEU B O 1
ATOM 1836 N N . PHE B 1 97 ? 53.054 12.082 57.802 1.00 53.59 97 PHE B N 1
ATOM 1837 C CA . PHE B 1 97 ? 53.131 12.583 56.425 1.00 69.77 97 PHE B CA 1
ATOM 1838 C C . PHE B 1 97 ? 52.079 13.632 56.091 1.00 35.60 97 PHE B C 1
ATOM 1839 O O . PHE B 1 97 ? 50.935 13.555 56.542 1.00 122.74 97 PHE B O 1
ATOM 1847 N N . THR B 1 98 ? 52.468 14.603 55.275 1.00 45.27 98 THR B N 1
ATOM 1848 C CA . THR B 1 98 ? 51.557 15.657 54.870 1.00 66.11 98 THR B CA 1
ATOM 1849 C C . THR B 1 98 ? 51.933 16.199 53.491 1.00 87.05 98 THR B C 1
ATOM 1850 O O . THR B 1 98 ? 52.973 15.852 52.931 1.00 56.49 98 THR B O 1
ATOM 1854 N N . THR B 1 99 ? 51.058 17.043 52.956 1.00 58.53 99 THR B N 1
ATOM 1855 C CA . THR B 1 99 ? 51.229 17.689 51.657 1.00 35.37 99 THR B CA 1
ATOM 1856 C C . THR B 1 99 ? 51.032 19.162 51.950 1.00 78.94 99 THR B C 1
ATOM 1857 O O . THR B 1 99 ? 51.530 20.042 51.243 1.00 51.97 99 THR B O 1
ATOM 1861 N N . LYS B 1 100 ? 50.283 19.409 53.015 1.00 39.52 100 LYS B N 1
ATOM 1862 C CA . LYS B 1 100 ? 50.013 20.757 53.466 1.00 125.62 100 LYS B CA 1
ATOM 1863 C C . LYS B 1 100 ? 50.444 20.812 54.932 1.00 101.07 100 LYS B C 1
ATOM 1864 O O . LYS B 1 100 ? 49.624 21.036 55.817 1.00 93.95 100 LYS B O 1
ATOM 1866 N N . PRO B 1 101 ? 51.748 20.595 55.203 1.00 122.18 101 PRO B N 1
ATOM 1867 C CA . PRO B 1 101 ? 52.276 20.625 56.570 1.00 132.88 101 PRO B CA 1
ATOM 1868 C C . PRO B 1 101 ? 51.988 21.942 57.262 1.00 134.38 101 PRO B C 1
ATOM 1869 O O . PRO B 1 101 ? 52.601 22.261 58.279 1.00 111.21 101 PRO B O 1
ATOM 1873 N N . GLU B 1 102 ? 51.077 22.717 56.685 1.00 135.41 102 GLU B N 1
ATOM 1874 C CA . GLU B 1 102 ? 50.685 23.989 57.245 1.00 149.04 102 GLU B CA 1
ATOM 1875 C C . GLU B 1 102 ? 50.029 23.682 58.582 1.00 161.29 102 GLU B C 1
ATOM 1876 O O . GLU B 1 102 ? 48.943 24.170 58.892 1.00 145.26 102 GLU B O 1
ATOM 1878 N N . LEU B 1 103 ? 50.711 22.847 59.357 1.00 135.71 103 LEU B N 1
ATOM 1879 C CA . LEU B 1 103 ? 50.259 22.414 60.669 1.00 145.26 103 LEU B CA 1
ATOM 1880 C C . LEU B 1 103 ? 48.744 22.321 60.739 1.00 128.62 103 LEU B C 1
ATOM 1881 O O . LEU B 1 103 ? 48.123 21.459 60.111 1.00 98.16 103 LEU B O 1
ATOM 1883 N N . GLU B 1 104 ? 48.172 23.223 61.530 1.00 153.30 104 GLU B N 1
ATOM 1884 C CA . GLU B 1 104 ? 46.736 23.295 61.736 1.00 131.30 104 GLU B CA 1
ATOM 1885 C C . GLU B 1 104 ? 46.123 21.911 61.896 1.00 134.74 104 GLU B C 1
ATOM 1886 O O . GLU B 1 104 ? 45.420 21.431 61.013 1.00 162.84 104 GLU B O 1
ATOM 1888 N N . ARG B 1 105 ? 46.419 21.286 63.031 1.00 111.10 105 ARG B N 1
ATOM 1889 C CA . ARG B 1 105 ? 45.930 19.962 63.408 1.00 84.55 105 ARG B CA 1
ATOM 1890 C C . ARG B 1 105 ? 47.032 18.933 63.556 1.00 115.92 105 ARG B C 1
ATOM 1891 O O . ARG B 1 105 ? 47.373 18.576 64.685 1.00 125.54 105 ARG B O 1
ATOM 1893 N N . SER B 1 106 ? 47.609 18.461 62.449 1.00 76.63 106 SER B N 1
ATOM 1894 C CA . SER B 1 106 ? 48.638 17.434 62.589 1.00 38.80 106 SER B CA 1
ATOM 1895 C C . SER B 1 106 ? 49.558 17.079 61.416 1.00 91.86 106 SER B C 1
ATOM 1896 O O . SER B 1 106 ? 50.222 17.910 60.786 1.00 45.22 106 SER B O 1
ATOM 1899 N N . GLY B 1 107 ? 49.584 15.770 61.207 1.00 60.37 107 GLY B N 1
ATOM 1900 C CA . GLY B 1 107 ? 50.335 15.089 60.181 1.00 21.00 107 GLY B CA 1
ATOM 1901 C C . GLY B 1 107 ? 49.649 13.738 60.282 1.00 71.44 107 GLY B C 1
ATOM 1902 O O . GLY B 1 107 ? 49.769 12.881 59.421 1.00 16.46 107 GLY B O 1
ATOM 1903 N N . MET B 1 108 ? 48.923 13.557 61.382 1.00 84.50 108 MET B N 1
ATOM 1904 C CA . MET B 1 108 ? 48.155 12.339 61.626 1.00 50.01 108 MET B CA 1
ATOM 1905 C C . MET B 1 108 ? 46.765 12.542 61.013 1.00 122.53 108 MET B C 1
ATOM 1906 O O . MET B 1 108 ? 46.336 13.675 60.783 1.00 138.33 108 MET B O 1
ATOM 1911 N N . GLY B 1 109 ? 46.060 11.450 60.757 1.00 60.09 109 GLY B N 1
ATOM 1912 C CA . GLY B 1 109 ? 44.745 11.557 60.160 1.00 28.97 109 GLY B CA 1
ATOM 1913 C C . GLY B 1 109 ? 44.335 10.163 59.777 1.00 38.40 109 GLY B C 1
ATOM 1914 O O . GLY B 1 109 ? 43.273 9.692 60.175 1.00 93.52 109 GLY B O 1
ATOM 1915 N N . PHE B 1 110 ? 45.184 9.501 58.998 1.00 69.18 110 PHE B N 1
ATOM 1916 C CA . PHE B 1 110 ? 44.921 8.124 58.594 1.00 93.04 110 PHE B CA 1
ATOM 1917 C C . PHE B 1 110 ? 45.349 7.247 59.748 1.00 39.94 110 PHE B C 1
ATOM 1918 O O . PHE B 1 110 ? 45.087 6.043 59.778 1.00 74.38 110 PHE B O 1
ATOM 1926 N N . THR B 1 111 ? 46.039 7.873 60.690 1.00 71.00 111 THR B N 1
ATOM 1927 C CA . THR B 1 111 ? 46.522 7.191 61.871 1.00 63.96 111 THR B CA 1
ATOM 1928 C C . THR B 1 111 ? 45.347 7.114 62.824 1.00 76.42 111 THR B C 1
ATOM 1929 O O . THR B 1 111 ? 45.038 6.058 63.377 1.00 38.48 111 THR B O 1
ATOM 1933 N N . ILE B 1 112 ? 44.693 8.255 62.998 1.00 69.32 112 ILE B N 1
ATOM 1934 C CA . ILE B 1 112 ? 43.530 8.356 63.858 1.00 20.77 112 ILE B CA 1
ATOM 1935 C C . ILE B 1 112 ? 42.463 7.407 63.310 1.00 66.89 112 ILE B C 1
ATOM 1936 O O . ILE B 1 112 ? 41.925 6.582 64.051 1.00 28.65 112 ILE B O 1
ATOM 1941 N N . MET B 1 113 ? 42.186 7.520 62.007 1.00 22.73 113 MET B N 1
ATOM 1942 C CA . MET B 1 113 ? 41.213 6.668 61.324 1.00 60.97 113 MET B CA 1
ATOM 1943 C C . MET B 1 113 ? 41.576 5.202 61.526 1.00 10.93 113 MET B C 1
ATOM 1944 O O . MET B 1 113 ? 40.754 4.392 61.957 1.00 81.46 113 MET B O 1
ATOM 1949 N N . GLU B 1 114 ? 42.817 4.875 61.192 1.00 84.52 114 GLU B N 1
ATOM 1950 C CA . GLU B 1 114 ? 43.332 3.521 61.316 1.00 56.53 114 GLU B CA 1
ATOM 1951 C C . GLU B 1 114 ? 43.169 3.045 62.755 1.00 87.71 114 GLU B C 1
ATOM 1952 O O . GLU B 1 114 ? 42.829 1.889 63.011 1.00 50.41 114 GLU B O 1
ATOM 1958 N N . ASN B 1 115 ? 43.392 3.959 63.691 1.00 56.54 115 ASN B N 1
ATOM 1959 C CA . ASN B 1 115 ? 43.312 3.643 65.110 1.00 67.58 115 ASN B CA 1
ATOM 1960 C C . ASN B 1 115 ? 41.909 3.300 65.606 1.00 100.25 115 ASN B C 1
ATOM 1961 O O . ASN B 1 115 ? 41.629 2.156 65.970 1.00 80.71 115 ASN B O 1
ATOM 1966 N N . PHE B 1 116 ? 41.038 4.303 65.623 1.00 86.85 116 PHE B N 1
ATOM 1967 C CA . PHE B 1 116 ? 39.664 4.144 66.087 1.00 59.64 116 PHE B CA 1
ATOM 1968 C C . PHE B 1 116 ? 38.834 3.077 65.367 1.00 49.83 116 PHE B C 1
ATOM 1969 O O . PHE B 1 116 ? 38.250 2.204 66.014 1.00 65.84 116 PHE B O 1
ATOM 1977 N N . MET B 1 117 ? 38.774 3.152 64.038 1.00 82.30 117 MET B N 1
ATOM 1978 C CA . MET B 1 117 ? 37.992 2.194 63.252 1.00 69.75 117 MET B CA 1
ATOM 1979 C C . MET B 1 117 ? 38.653 0.818 63.187 1.00 47.06 117 MET B C 1
ATOM 1980 O O . MET B 1 117 ? 39.867 0.702 63.315 1.00 61.96 117 MET B O 1
ATOM 1985 N N . ASP B 1 118 ? 37.845 -0.223 62.995 1.00 61.86 118 ASP B N 1
ATOM 1986 C CA . ASP B 1 118 ? 38.355 -1.589 62.930 1.00 54.89 118 ASP B CA 1
ATOM 1987 C C . ASP B 1 118 ? 39.018 -1.863 61.597 1.00 59.52 118 ASP B C 1
ATOM 1988 O O . ASP B 1 118 ? 39.943 -2.669 61.501 1.00 64.43 118 ASP B O 1
ATOM 1993 N N . GLU B 1 119 ? 38.533 -1.183 60.567 1.00 73.78 119 GLU B N 1
ATOM 1994 C CA . GLU B 1 119 ? 39.059 -1.343 59.221 1.00 58.19 119 GLU B CA 1
ATOM 1995 C C . GLU B 1 119 ? 38.976 -0.040 58.429 1.00 69.80 119 GLU B C 1
ATOM 1996 O O . GLU B 1 119 ? 37.960 0.655 58.462 1.00 82.58 119 GLU B O 1
ATOM 2002 N N . VAL B 1 120 ? 40.057 0.290 57.728 1.00 49.20 120 VAL B N 1
ATOM 2003 C CA . VAL B 1 120 ? 40.108 1.502 56.922 1.00 60.33 120 VAL B CA 1
ATOM 2004 C C . VAL B 1 120 ? 40.705 1.212 55.559 1.00 65.88 120 VAL B C 1
ATOM 2005 O O . VAL B 1 120 ? 41.871 0.851 55.451 1.00 89.19 120 VAL B O 1
ATOM 2009 N N . ILE B 1 121 ? 39.899 1.373 54.517 1.00 100.82 121 ILE B N 1
ATOM 2010 C CA . ILE B 1 121 ? 40.368 1.142 53.161 1.00 31.95 121 ILE B CA 1
ATOM 2011 C C . ILE B 1 121 ? 40.253 2.427 52.365 1.00 23.70 121 ILE B C 1
ATOM 2012 O O . ILE B 1 121 ? 39.177 3.017 52.272 1.00 84.60 121 ILE B O 1
ATOM 2017 N N . VAL B 1 122 ? 41.369 2.872 51.804 1.00 70.43 122 VAL B N 1
ATOM 2018 C CA . VAL B 1 122 ? 41.362 4.092 51.017 1.00 36.94 122 VAL B CA 1
ATOM 2019 C C . VAL B 1 122 ? 41.388 3.731 49.537 1.00 97.59 122 VAL B C 1
ATOM 2020 O O . VAL B 1 122 ? 41.723 2.605 49.166 1.00 52.48 122 VAL B O 1
ATOM 2024 N N . GLU B 1 123 ? 41.006 4.695 48.706 1.00 134.08 123 GLU B N 1
ATOM 2025 C CA . GLU B 1 123 ? 40.991 4.536 47.259 1.00 73.13 123 GLU B CA 1
ATOM 2026 C C . GLU B 1 123 ? 41.013 5.907 46.603 1.00 83.91 123 GLU B C 1
ATOM 2027 O O . GLU B 1 123 ? 40.216 6.789 46.937 1.00 52.15 123 GLU B O 1
ATOM 2033 N N . SER B 1 124 ? 41.942 6.083 45.673 1.00 72.24 124 SER B N 1
ATOM 2034 C CA . SER B 1 124 ? 42.075 7.347 44.973 1.00 99.09 124 SER B CA 1
ATOM 2035 C C . SER B 1 124 ? 42.628 7.139 43.566 1.00 117.73 124 SER B C 1
ATOM 2036 O O . SER B 1 124 ? 43.077 6.045 43.212 1.00 45.34 124 SER B O 1
ATOM 2039 N N . GLU B 1 125 ? 42.577 8.197 42.765 1.00 79.60 125 GLU B N 1
ATOM 2040 C CA . GLU B 1 125 ? 43.070 8.164 41.394 1.00 81.70 125 GLU B CA 1
ATOM 2041 C C . GLU B 1 125 ? 43.045 9.587 40.858 1.00 58.33 125 GLU B C 1
ATOM 2042 O O . GLU B 1 125 ? 42.033 10.055 40.343 1.00 106.31 125 GLU B O 1
ATOM 2048 N N . VAL B 1 126 ? 44.178 10.259 40.996 1.00 24.04 126 VAL B N 1
ATOM 2049 C CA . VAL B 1 126 ? 44.368 11.641 40.576 1.00 56.84 126 VAL B CA 1
ATOM 2050 C C . VAL B 1 126 ? 43.237 12.270 39.758 1.00 73.44 126 VAL B C 1
ATOM 2051 O O . VAL B 1 126 ? 42.815 11.742 38.728 1.00 54.79 126 VAL B O 1
ATOM 2055 N N . ASN B 1 127 ? 42.759 13.411 40.245 1.00 86.34 127 ASN B N 1
ATOM 2056 C CA . ASN B 1 127 ? 41.686 14.171 39.613 1.00 63.91 127 ASN B CA 1
ATOM 2057 C C . ASN B 1 127 ? 40.306 13.516 39.638 1.00 102.64 127 ASN B C 1
ATOM 2058 O O . ASN B 1 127 ? 39.289 14.190 39.448 1.00 55.72 127 ASN B O 1
ATOM 2063 N N . LYS B 1 128 ? 40.264 12.209 39.875 1.00 111.54 128 LYS B N 1
ATOM 2064 C CA . LYS B 1 128 ? 38.985 11.516 39.965 1.00 79.22 128 LYS B CA 1
ATOM 2065 C C . LYS B 1 128 ? 38.430 11.784 41.367 1.00 108.64 128 LYS B C 1
ATOM 2066 O O . LYS B 1 128 ? 37.313 12.277 41.517 1.00 110.52 128 LYS B O 1
ATOM 2072 N N . GLY B 1 129 ? 39.229 11.470 42.387 1.00 106.20 129 GLY B N 1
ATOM 2073 C CA . GLY B 1 129 ? 38.813 11.683 43.764 1.00 86.36 129 GLY B CA 1
ATOM 2074 C C . GLY B 1 129 ? 39.172 10.534 44.693 1.00 109.44 129 GLY B C 1
ATOM 2075 O O . GLY B 1 129 ? 39.650 9.486 44.250 1.00 52.49 129 GLY B O 1
ATOM 2076 N N . THR B 1 130 ? 38.937 10.723 45.989 1.00 67.03 130 THR B N 1
ATOM 2077 C CA . THR B 1 130 ? 39.251 9.688 46.970 1.00 66.55 130 THR B CA 1
ATOM 2078 C C . THR B 1 130 ? 37.998 9.151 47.661 1.00 73.27 130 THR B C 1
ATOM 2079 O O . THR B 1 130 ? 37.042 9.889 47.897 1.00 47.92 130 THR B O 1
ATOM 2083 N N . THR B 1 131 ? 38.020 7.860 47.984 1.00 36.88 131 THR B N 1
ATOM 2084 C CA . THR B 1 131 ? 36.903 7.186 48.643 1.00 40.14 131 THR B CA 1
ATOM 2085 C C . THR B 1 131 ? 37.394 6.379 49.845 1.00 123.47 131 THR B C 1
ATOM 2086 O O . THR B 1 131 ? 37.814 5.229 49.699 1.00 106.52 131 THR B O 1
ATOM 2090 N N . VAL B 1 132 ? 37.342 6.980 51.031 1.00 52.76 132 VAL B N 1
ATOM 2091 C CA . VAL B 1 132 ? 37.783 6.284 52.235 1.00 74.80 132 VAL B CA 1
ATOM 2092 C C . VAL B 1 132 ? 36.674 5.440 52.841 1.00 65.90 132 VAL B C 1
ATOM 2093 O O . VAL B 1 132 ? 35.572 5.933 53.074 1.00 38.28 132 VAL B O 1
ATOM 2097 N N . TYR B 1 133 ? 36.978 4.176 53.114 1.00 43.29 133 TYR B N 1
ATOM 2098 C CA . TYR B 1 133 ? 36.002 3.270 53.696 1.00 36.08 133 TYR B CA 1
ATOM 2099 C C . TYR B 1 133 ? 35.661 3.617 55.148 1.00 119.17 133 TYR B C 1
ATOM 2100 O O . TYR B 1 133 ? 34.805 4.463 55.403 1.00 155.29 133 TYR B O 1
ATOM 2109 N N . LEU B 1 134 ? 36.330 2.953 56.089 1.00 47.19 134 LEU B N 1
ATOM 2110 C CA . LEU B 1 134 ? 36.118 3.161 57.526 1.00 82.72 134 LEU B CA 1
ATOM 2111 C C . LEU B 1 134 ? 34.957 2.331 58.043 1.00 43.35 134 LEU B C 1
ATOM 2112 O O . LEU B 1 134 ? 33.820 2.486 57.598 1.00 43.70 134 LEU B O 1
ATOM 2117 N N . LYS B 1 135 ? 35.258 1.454 58.994 1.00 65.12 135 LYS B N 1
ATOM 2118 C CA . LYS B 1 135 ? 34.263 0.572 59.586 1.00 73.97 135 LYS B CA 1
ATOM 2119 C C . LYS B 1 135 ? 34.532 0.350 61.067 1.00 85.59 135 LYS B C 1
ATOM 2120 O O . LYS B 1 135 ? 35.680 0.219 61.491 1.00 88.99 135 LYS B O 1
ATOM 2126 N N . LYS B 1 136 ? 33.467 0.315 61.855 1.00 85.81 136 LYS B N 1
ATOM 2127 C CA . LYS B 1 136 ? 33.616 0.080 63.277 1.00 91.09 136 LYS B CA 1
ATOM 2128 C C . LYS B 1 136 ? 32.458 -0.711 63.847 1.00 50.57 136 LYS B C 1
ATOM 2129 O O . LYS B 1 136 ? 31.335 -0.220 63.923 1.00 72.50 136 LYS B O 1
ATOM 2135 N N . HIS B 1 137 ? 32.746 -1.944 64.243 1.00 73.16 137 HIS B N 1
ATOM 2136 C CA . HIS B 1 137 ? 31.747 -2.820 64.833 1.00 89.69 137 HIS B CA 1
ATOM 2137 C C . HIS B 1 137 ? 31.470 -2.302 66.243 1.00 98.97 137 HIS B C 1
ATOM 2138 O O . HIS B 1 137 ? 32.383 -1.852 66.934 1.00 109.72 137 HIS B O 1
ATOM 2145 N N . ILE B 1 138 ? 30.211 -2.362 66.663 1.00 90.38 138 ILE B N 1
ATOM 2146 C CA . ILE B 1 138 ? 29.815 -1.890 67.986 1.00 63.59 138 ILE B CA 1
ATOM 2147 C C . ILE B 1 138 ? 29.253 -3.044 68.811 1.00 76.22 138 ILE B C 1
ATOM 2148 O O . ILE B 1 138 ? 28.411 -3.802 68.331 1.00 86.60 138 ILE B O 1
ATOM 2153 N N . VAL B 1 139 ? 29.709 -3.172 70.054 1.00 84.97 139 VAL B N 1
ATOM 2154 C CA . VAL B 1 139 ? 29.261 -4.265 70.919 1.00 34.91 139 VAL B CA 1
ATOM 2155 C C . VAL B 1 139 ? 28.203 -3.870 71.954 1.00 76.25 139 VAL B C 1
ATOM 2156 O O . VAL B 1 139 ? 27.832 -2.701 72.065 1.00 102.68 139 VAL B O 1
ATOM 2160 N N . LYS B 1 140 ? 27.724 -4.868 72.698 1.00 134.31 140 LYS B N 1
ATOM 2161 C CA . LYS B 1 140 ? 26.717 -4.685 73.743 1.00 136.58 140 LYS B CA 1
ATOM 2162 C C . LYS B 1 140 ? 27.174 -5.342 75.048 1.00 138.72 140 LYS B C 1
ATOM 2163 O O . LYS B 1 140 ? 28.179 -6.057 75.079 1.00 127.68 140 LYS B O 1
ATOM 2165 N N . SER B 1 141 ? 26.429 -5.094 76.123 1.00 138.08 141 SER B N 1
ATOM 2166 C CA . SER B 1 141 ? 26.745 -5.668 77.431 1.00 137.38 141 SER B CA 1
ATOM 2167 C C . SER B 1 141 ? 25.486 -6.190 78.143 1.00 153.09 141 SER B C 1
ATOM 2168 O O . SER B 1 141 ? 24.372 -5.981 77.613 1.00 153.42 141 SER B O 1
ATOM 2170 N N . ASP C 2 100 ? 13.389 30.546 77.372 1.00 94.26 102 ASP C N 1
ATOM 2171 C CA . ASP C 2 100 ? 12.691 31.849 77.165 1.00 116.87 102 ASP C CA 1
ATOM 2172 C C . ASP C 2 100 ? 12.484 32.149 75.682 1.00 149.39 102 ASP C C 1
ATOM 2173 O O . ASP C 2 100 ? 12.315 33.305 75.294 1.00 153.71 102 ASP C O 1
ATOM 2175 N N . GLY C 2 101 ? 12.500 31.106 74.856 1.00 127.39 103 GLY C N 1
ATOM 2176 C CA . GLY C 2 101 ? 12.308 31.288 73.426 1.00 100.46 103 GLY C CA 1
ATOM 2177 C C . GLY C 2 101 ? 13.577 31.696 72.698 1.00 138.02 103 GLY C C 1
ATOM 2178 O O . GLY C 2 101 ? 14.116 30.922 71.900 1.00 82.91 103 GLY C O 1
ATOM 2179 N N . THR C 2 102 ? 14.052 32.911 72.974 1.00 140.63 104 THR C N 1
ATOM 2180 C CA . THR C 2 102 ? 15.265 33.442 72.350 1.00 120.67 104 THR C CA 1
ATOM 2181 C C . THR C 2 102 ? 16.498 32.888 73.059 1.00 86.99 104 THR C C 1
ATOM 2182 O O . THR C 2 102 ? 17.487 33.597 73.251 1.00 138.79 104 THR C O 1
ATOM 2186 N N . VAL C 2 103 ? 16.437 31.616 73.440 1.00 76.45 105 VAL C N 1
ATOM 2187 C CA . VAL C 2 103 ? 17.538 30.972 74.149 1.00 81.75 105 VAL C CA 1
ATOM 2188 C C . VAL C 2 103 ? 18.788 30.751 73.279 1.00 103.62 105 VAL C C 1
ATOM 2189 O O . VAL C 2 103 ? 19.668 29.956 73.621 1.00 86.92 105 VAL C O 1
ATOM 2193 N N . LYS C 2 104 ? 18.850 31.461 72.154 1.00 76.14 106 LYS C N 1
ATOM 2194 C CA . LYS C 2 104 ? 19.989 31.418 71.233 1.00 70.05 106 LYS C CA 1
ATOM 2195 C C . LYS C 2 104 ? 20.395 30.051 70.681 1.00 121.01 106 LYS C C 1
ATOM 2196 O O . LYS C 2 104 ? 21.118 29.981 69.686 1.00 127.79 106 LYS C O 1
ATOM 2202 N N . VAL C 2 105 ? 19.946 28.974 71.323 1.00 42.75 107 VAL C N 1
ATOM 2203 C CA . VAL C 2 105 ? 20.284 27.614 70.893 1.00 99.75 107 VAL C CA 1
ATOM 2204 C C . VAL C 2 105 ? 21.731 27.296 71.259 1.00 59.43 107 VAL C C 1
ATOM 2205 O O . VAL C 2 105 ? 22.047 26.177 71.661 1.00 60.06 107 VAL C O 1
ATOM 2209 N N . SER C 2 106 ? 22.612 28.279 71.108 1.00 83.97 108 SER C N 1
ATOM 2210 C CA . SER C 2 106 ? 24.009 28.080 71.454 1.00 48.06 108 SER C CA 1
ATOM 2211 C C . SER C 2 106 ? 24.070 27.810 72.956 1.00 101.23 108 SER C C 1
ATOM 2212 O O . SER C 2 106 ? 24.604 26.791 73.390 1.00 64.22 108 SER C O 1
ATOM 2215 N N . ARG C 2 107 ? 23.502 28.722 73.742 1.00 54.78 109 ARG C N 1
ATOM 2216 C CA . ARG C 2 107 ? 23.480 28.589 75.195 1.00 47.53 109 ARG C CA 1
ATOM 2217 C C . ARG C 2 107 ? 22.669 27.366 75.608 1.00 81.67 109 ARG C C 1
ATOM 2218 O O . ARG C 2 107 ? 23.136 26.527 76.382 1.00 94.64 109 ARG C O 1
ATOM 2226 N N . SER C 2 108 ? 21.450 27.272 75.085 1.00 84.24 110 SER C N 1
ATOM 2227 C CA . SER C 2 108 ? 20.549 26.165 75.394 1.00 98.36 110 SER C CA 1
ATOM 2228 C C . SER C 2 108 ? 21.165 24.790 75.138 1.00 82.33 110 SER C C 1
ATOM 2229 O O . SER C 2 108 ? 21.066 23.887 75.967 1.00 45.86 110 SER C O 1
ATOM 2232 N N . LEU C 2 109 ? 21.807 24.641 73.986 1.00 89.22 111 LEU C N 1
ATOM 2233 C CA . LEU C 2 109 ? 22.422 23.376 73.599 1.00 14.04 111 LEU C CA 1
ATOM 2234 C C . LEU C 2 109 ? 23.665 23.061 74.421 1.00 70.52 111 LEU C C 1
ATOM 2235 O O . LEU C 2 109 ? 23.960 21.903 74.721 1.00 58.49 111 LEU C O 1
ATOM 2240 N N . LYS C 2 110 ? 24.400 24.108 74.762 1.00 48.85 112 LYS C N 1
ATOM 2241 C CA . LYS C 2 110 ? 25.625 23.988 75.534 1.00 93.32 112 LYS C CA 1
ATOM 2242 C C . LYS C 2 110 ? 25.325 23.556 76.974 1.00 109.67 112 LYS C C 1
ATOM 2243 O O . LYS C 2 110 ? 26.071 22.779 77.580 1.00 41.32 112 LYS C O 1
ATOM 2249 N N . GLU C 2 111 ? 24.229 24.070 77.519 1.00 24.87 113 GLU C N 1
ATOM 2250 C CA . GLU C 2 111 ? 23.821 23.734 78.873 1.00 65.80 113 GLU C CA 1
ATOM 2251 C C . GLU C 2 111 ? 23.460 22.257 78.981 1.00 53.45 113 GLU C C 1
ATOM 2252 O O . GLU C 2 111 ? 23.869 21.566 79.917 1.00 57.63 113 GLU C O 1
ATOM 2258 N N . MET C 2 112 ? 22.689 21.777 78.014 1.00 73.28 114 MET C N 1
ATOM 2259 C CA . MET C 2 112 ? 22.288 20.381 77.997 1.00 25.82 114 MET C CA 1
ATOM 2260 C C . MET C 2 112 ? 23.532 19.525 77.783 1.00 28.37 114 MET C C 1
ATOM 2261 O O . MET C 2 112 ? 23.584 18.370 78.197 1.00 50.31 114 MET C O 1
ATOM 2266 N N . GLY C 2 113 ? 24.543 20.102 77.144 1.00 18.99 115 GLY C N 1
ATOM 2267 C CA . GLY C 2 113 ? 25.759 19.357 76.885 1.00 96.89 115 GLY C CA 1
ATOM 2268 C C . GLY C 2 113 ? 26.459 18.966 78.167 1.00 68.70 115 GLY C C 1
ATOM 2269 O O . GLY C 2 113 ? 26.940 17.840 78.330 1.00 39.69 115 GLY C O 1
ATOM 2270 N N . ASN C 2 114 ? 26.520 19.912 79.089 1.00 62.82 116 ASN C N 1
ATOM 2271 C CA . ASN C 2 114 ? 27.158 19.654 80.361 1.00 41.24 116 ASN C CA 1
ATOM 2272 C C . ASN C 2 114 ? 26.375 18.571 81.090 1.00 88.75 116 ASN C C 1
ATOM 2273 O O . ASN C 2 114 ? 26.942 17.584 81.568 1.00 49.67 116 ASN C O 1
ATOM 2278 N N . LYS C 2 115 ? 25.062 18.747 81.155 1.00 23.54 117 LYS C N 1
ATOM 2279 C CA . LYS C 2 115 ? 24.211 17.765 81.804 1.00 34.75 117 LYS C CA 1
ATOM 2280 C C . LYS C 2 115 ? 24.529 16.342 81.339 1.00 44.79 117 LYS C C 1
ATOM 2281 O O . LYS C 2 115 ? 24.310 15.379 82.076 1.00 67.34 117 LYS C O 1
ATOM 2287 N N . ILE C 2 116 ? 25.040 16.211 80.120 1.00 25.57 118 ILE C N 1
ATOM 2288 C CA . ILE C 2 116 ? 25.375 14.899 79.591 1.00 49.01 118 ILE C CA 1
ATOM 2289 C C . ILE C 2 116 ? 26.641 14.371 80.244 1.00 34.62 118 ILE C C 1
ATOM 2290 O O . ILE C 2 116 ? 26.703 13.203 80.635 1.00 52.69 118 ILE C O 1
ATOM 2295 N N . ARG C 2 117 ? 27.652 15.224 80.362 1.00 36.52 119 ARG C N 1
ATOM 2296 C CA . ARG C 2 117 ? 28.898 14.810 81.000 1.00 90.48 119 ARG C CA 1
ATOM 2297 C C . ARG C 2 117 ? 28.530 14.216 82.356 1.00 36.69 119 ARG C C 1
ATOM 2298 O O . ARG C 2 117 ? 28.949 13.111 82.704 1.00 44.57 119 ARG C O 1
ATOM 2306 N N . LYS C 2 118 ? 27.723 14.966 83.102 1.00 65.08 120 LYS C N 1
ATOM 2307 C CA . LYS C 2 118 ? 27.266 14.567 84.425 1.00 17.56 120 LYS C CA 1
ATOM 2308 C C . LYS C 2 118 ? 26.475 13.265 84.390 1.00 57.77 120 LYS C C 1
ATOM 2309 O O . LYS C 2 118 ? 26.764 12.335 85.137 1.00 28.58 120 LYS C O 1
ATOM 2315 N N . ALA C 2 119 ? 25.472 13.204 83.523 1.00 18.56 121 ALA C N 1
ATOM 2316 C CA . ALA C 2 119 ? 24.641 12.008 83.406 1.00 54.31 121 ALA C CA 1
ATOM 2317 C C . ALA C 2 119 ? 25.461 10.777 83.042 1.00 39.63 121 ALA C C 1
ATOM 2318 O O . ALA C 2 119 ? 25.106 9.655 83.409 1.00 35.15 121 ALA C O 1
ATOM 2320 N N . LYS C 2 120 ? 26.560 10.987 82.325 1.00 38.42 122 LYS C N 1
ATOM 2321 C CA . LYS C 2 120 ? 27.418 9.884 81.902 1.00 32.92 122 LYS C CA 1
ATOM 2322 C C . LYS C 2 120 ? 28.084 9.170 83.075 1.00 56.59 122 LYS C C 1
ATOM 2323 O O . LYS C 2 120 ? 28.011 7.942 83.183 1.00 46.05 122 LYS C O 1
ATOM 2329 N N . ASP C 2 121 ? 28.736 9.932 83.951 1.00 33.27 123 ASP C N 1
ATOM 2330 C CA . ASP C 2 121 ? 29.405 9.331 85.096 1.00 75.97 123 ASP C CA 1
ATOM 2331 C C . ASP C 2 121 ? 28.389 8.848 86.122 1.00 61.23 123 ASP C C 1
ATOM 2332 O O . ASP C 2 121 ? 28.661 7.916 86.876 1.00 39.05 123 ASP C O 1
ATOM 2337 N N . GLU C 2 122 ? 27.216 9.473 86.149 1.00 26.77 124 GLU C N 1
ATOM 2338 C CA . GLU C 2 122 ? 26.176 9.060 87.087 1.00 14.20 124 GLU C CA 1
ATOM 2339 C C . GLU C 2 122 ? 25.699 7.647 86.729 1.00 81.01 124 GLU C C 1
ATOM 2340 O O . GLU C 2 122 ? 25.585 6.765 87.591 1.00 26.40 124 GLU C O 1
ATOM 2346 N N . LEU C 2 123 ? 25.448 7.418 85.447 1.00 7.06 125 LEU C N 1
ATOM 2347 C CA . LEU C 2 123 ? 24.970 6.116 85.022 1.00 57.90 125 LEU C CA 1
ATOM 2348 C C . LEU C 2 123 ? 26.092 5.088 85.029 1.00 79.66 125 LEU C C 1
ATOM 2349 O O . LEU C 2 123 ? 25.845 3.891 85.192 1.00 30.03 125 LEU C O 1
ATOM 2354 N N . SER C 2 124 ? 27.327 5.552 84.862 1.00 43.69 126 SER C N 1
ATOM 2355 C CA . SER C 2 124 ? 28.468 4.645 84.866 1.00 29.88 126 SER C CA 1
ATOM 2356 C C . SER C 2 124 ? 28.543 3.967 86.229 1.00 60.60 126 SER C C 1
ATOM 2357 O O . SER C 2 124 ? 28.839 2.777 86.322 1.00 34.12 126 SER C O 1
ATOM 2360 N N . LYS C 2 125 ? 28.265 4.740 87.279 1.00 83.17 127 LYS C N 1
ATOM 2361 C CA . LYS C 2 125 ? 28.276 4.242 88.654 1.00 15.06 127 LYS C CA 1
ATOM 2362 C C . LYS C 2 125 ? 27.022 3.418 88.886 1.00 37.40 127 LYS C C 1
ATOM 2363 O O . LYS C 2 125 ? 27.078 2.304 89.397 1.00 38.73 127 LYS C O 1
ATOM 2369 N N . THR C 2 126 ? 25.893 3.983 88.481 1.00 28.81 128 THR C N 1
ATOM 2370 C CA . THR C 2 126 ? 24.594 3.340 88.610 1.00 15.92 128 THR C CA 1
ATOM 2371 C C . THR C 2 126 ? 24.509 1.999 87.859 1.00 51.37 128 THR C C 1
ATOM 2372 O O . THR C 2 126 ? 23.800 1.084 88.287 1.00 32.61 128 THR C O 1
ATOM 2376 N N . ARG C 2 127 ? 25.232 1.887 86.744 1.00 50.20 129 ARG C N 1
ATOM 2377 C CA . ARG C 2 127 ? 25.215 0.671 85.931 1.00 43.09 129 ARG C CA 1
ATOM 2378 C C . ARG C 2 127 ? 26.440 -0.195 86.157 1.00 33.74 129 ARG C C 1
ATOM 2379 O O . ARG C 2 127 ? 26.368 -1.418 86.061 1.00 81.43 129 ARG C O 1
ATOM 2387 N N . GLY C 2 128 ? 27.571 0.440 86.437 1.00 45.71 130 GLY C N 1
ATOM 2388 C CA . GLY C 2 128 ? 28.789 -0.314 86.666 1.00 93.94 130 GLY C CA 1
ATOM 2389 C C . GLY C 2 128 ? 29.523 -0.623 85.380 1.00 38.26 130 GLY C C 1
ATOM 2390 O O . GLY C 2 128 ? 30.076 -1.707 85.212 1.00 80.85 130 GLY C O 1
ATOM 2391 N N . ARG C 2 129 ? 29.508 0.340 84.468 1.00 60.82 131 ARG C N 1
ATOM 2392 C CA . ARG C 2 129 ? 30.167 0.237 83.171 1.00 98.32 131 ARG C CA 1
ATOM 2393 C C . ARG C 2 129 ? 29.758 1.442 82.367 1.00 79.87 131 ARG C C 1
ATOM 2394 O O . ARG C 2 129 ? 28.853 2.175 82.769 1.00 54.70 131 ARG C O 1
ATOM 2402 N N . ALA C 2 130 ? 30.419 1.658 81.237 1.00 27.12 132 ALA C N 1
ATOM 2403 C CA . ALA C 2 130 ? 30.088 2.807 80.412 1.00 53.76 132 ALA C CA 1
ATOM 2404 C C . ALA C 2 130 ? 28.607 2.796 80.037 1.00 70.11 132 ALA C C 1
ATOM 2405 O O . ALA C 2 130 ? 28.024 1.755 79.698 1.00 36.02 132 ALA C O 1
ATOM 2407 N N . PRO C 2 131 ? 27.967 3.961 80.120 1.00 29.82 133 PRO C N 1
ATOM 2408 C CA . PRO C 2 131 ? 26.554 4.032 79.773 1.00 41.90 133 PRO C CA 1
ATOM 2409 C C . PRO C 2 131 ? 26.342 4.197 78.269 1.00 72.30 133 PRO C C 1
ATOM 2410 O O . PRO C 2 131 ? 27.231 4.621 77.523 1.00 24.43 133 PRO C O 1
ATOM 2414 N N . THR C 2 132 ? 25.142 3.841 77.844 1.00 45.61 134 THR C N 1
ATOM 2415 C CA . THR C 2 132 ? 24.728 3.917 76.463 1.00 1.00 134 THR C CA 1
ATOM 2416 C C . THR C 2 132 ? 24.164 5.300 76.113 1.00 61.53 134 THR C C 1
ATOM 2417 O O . THR C 2 132 ? 23.648 6.004 76.984 1.00 60.59 134 THR C O 1
ATOM 2421 N N . VAL C 2 133 ? 24.270 5.688 74.841 1.00 39.09 135 VAL C N 1
ATOM 2422 C CA . VAL C 2 133 ? 23.736 6.971 74.389 1.00 47.31 135 VAL C CA 1
ATOM 2423 C C . VAL C 2 133 ? 22.265 7.004 74.775 1.00 25.81 135 VAL C C 1
ATOM 2424 O O . VAL C 2 133 ? 21.756 8.013 75.255 1.00 33.18 135 VAL C O 1
ATOM 2428 N N . THR C 2 134 ? 21.598 5.880 74.538 1.00 22.50 136 THR C N 1
ATOM 2429 C CA . THR C 2 134 ? 20.187 5.706 74.848 1.00 50.11 136 THR C CA 1
ATOM 2430 C C . THR C 2 134 ? 19.926 5.864 76.335 1.00 29.09 136 THR C C 1
ATOM 2431 O O . THR C 2 134 ? 19.024 6.596 76.741 1.00 62.40 136 THR C O 1
ATOM 2435 N N . GLU C 2 135 ? 20.710 5.169 77.148 1.00 59.69 137 GLU C N 1
ATOM 2436 C CA . GLU C 2 135 ? 20.544 5.255 78.588 1.00 35.10 137 GLU C CA 1
ATOM 2437 C C . GLU C 2 135 ? 20.711 6.699 79.033 1.00 40.41 137 GLU C C 1
ATOM 2438 O O . GLU C 2 135 ? 19.942 7.186 79.862 1.00 61.43 137 GLU C O 1
ATOM 2444 N N . ILE C 2 136 ? 21.706 7.389 78.478 1.00 13.58 138 ILE C N 1
ATOM 2445 C CA . ILE C 2 136 ? 21.920 8.790 78.829 1.00 46.66 138 ILE C CA 1
ATOM 2446 C C . ILE C 2 136 ? 20.758 9.631 78.333 1.00 22.04 138 ILE C C 1
ATOM 2447 O O . ILE C 2 136 ? 20.339 10.592 78.981 1.00 25.74 138 ILE C O 1
ATOM 2452 N N . ALA C 2 137 ? 20.259 9.263 77.159 1.00 75.43 139 ALA C N 1
ATOM 2453 C CA . ALA C 2 137 ? 19.137 9.953 76.549 1.00 21.34 139 ALA C CA 1
ATOM 2454 C C . ALA C 2 137 ? 17.966 9.865 77.517 1.00 74.43 139 ALA C C 1
ATOM 2455 O O . ALA C 2 137 ? 17.395 10.893 77.904 1.00 17.21 139 ALA C O 1
ATOM 2457 N N . ASP C 2 138 ? 17.629 8.633 77.910 1.00 26.50 140 ASP C N 1
ATOM 2458 C CA . ASP C 2 138 ? 16.529 8.378 78.853 1.00 17.03 140 ASP C CA 1
ATOM 2459 C C . ASP C 2 138 ? 16.753 9.069 80.203 1.00 6.98 140 ASP C C 1
ATOM 2460 O O . ASP C 2 138 ? 15.831 9.650 80.769 1.00 39.54 140 ASP C O 1
ATOM 2465 N N . HIS C 2 139 ? 17.975 9.012 80.718 1.00 65.07 141 HIS C N 1
ATOM 2466 C CA . HIS C 2 139 ? 18.249 9.653 81.989 1.00 8.83 141 HIS C CA 1
ATOM 2467 C C . HIS C 2 139 ? 17.974 11.153 81.910 1.00 32.68 141 HIS C C 1
ATOM 2468 O O . HIS C 2 139 ? 17.624 11.777 82.911 1.00 35.44 141 HIS C O 1
ATOM 2475 N N . LEU C 2 140 ? 18.125 11.730 80.719 1.00 35.85 142 LEU C N 1
ATOM 2476 C CA . LEU C 2 140 ? 17.907 13.166 80.534 1.00 28.67 142 LEU C CA 1
ATOM 2477 C C . LEU C 2 140 ? 16.534 13.559 79.994 1.00 17.43 142 LEU C C 1
ATOM 2478 O O . LEU C 2 140 ? 16.223 14.741 79.901 1.00 36.68 142 LEU C O 1
ATOM 2483 N N . GLY C 2 141 ? 15.713 12.575 79.640 1.00 50.45 143 GLY C N 1
ATOM 2484 C CA . GLY C 2 141 ? 14.397 12.880 79.097 1.00 50.49 143 GLY C CA 1
ATOM 2485 C C . GLY C 2 141 ? 14.577 13.561 77.756 1.00 18.41 143 GLY C C 1
ATOM 2486 O O . GLY C 2 141 ? 13.926 14.559 77.446 1.00 69.07 143 GLY C O 1
ATOM 2487 N N . ILE C 2 142 ? 15.477 12.989 76.963 1.00 39.90 144 ILE C N 1
ATOM 2488 C CA . ILE C 2 142 ? 15.841 13.502 75.651 1.00 8.87 144 ILE C CA 1
ATOM 2489 C C . ILE C 2 142 ? 16.094 12.305 74.730 1.00 3.26 144 ILE C C 1
ATOM 2490 O O . ILE C 2 142 ? 16.220 11.175 75.204 1.00 67.70 144 ILE C O 1
ATOM 2495 N N . SER C 2 143 ? 16.147 12.544 73.422 1.00 35.74 145 SER C N 1
ATOM 2496 C CA . SER C 2 143 ? 16.399 11.467 72.458 1.00 48.43 145 SER C CA 1
ATOM 2497 C C . SER C 2 143 ? 17.895 11.276 72.216 1.00 44.46 145 SER C C 1
ATOM 2498 O O . SER C 2 143 ? 18.686 12.207 72.364 1.00 3.07 145 SER C O 1
ATOM 2501 N N . PRO C 2 144 ? 18.299 10.059 71.830 1.00 38.42 146 PRO C N 1
ATOM 2502 C CA . PRO C 2 144 ? 19.716 9.776 71.571 1.00 16.02 146 PRO C CA 1
ATOM 2503 C C . PRO C 2 144 ? 20.316 10.738 70.559 1.00 47.11 146 PRO C C 1
ATOM 2504 O O . PRO C 2 144 ? 21.509 11.026 70.586 1.00 51.01 146 PRO C O 1
ATOM 2508 N N . GLU C 2 145 ? 19.482 11.244 69.665 1.00 27.39 147 GLU C N 1
ATOM 2509 C CA . GLU C 2 145 ? 19.959 12.169 68.656 1.00 37.88 147 GLU C CA 1
ATOM 2510 C C . GLU C 2 145 ? 20.253 13.530 69.272 1.00 52.41 147 GLU C C 1
ATOM 2511 O O . GLU C 2 145 ? 21.249 14.172 68.942 1.00 15.27 147 GLU C O 1
ATOM 2517 N N . ASP C 2 146 ? 19.381 13.970 70.171 1.00 21.50 148 ASP C N 1
ATOM 2518 C CA . ASP C 2 146 ? 19.565 15.257 70.829 1.00 33.84 148 ASP C CA 1
ATOM 2519 C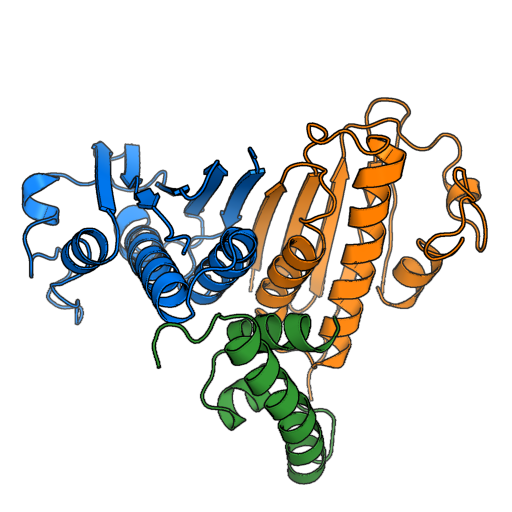 C . ASP C 2 146 ? 20.776 15.218 71.757 1.00 95.15 148 ASP C C 1
ATOM 2520 O O . ASP C 2 146 ? 21.388 16.249 72.049 1.00 7.95 148 ASP C O 1
ATOM 2525 N N . VAL C 2 147 ? 21.120 14.023 72.222 1.00 1.00 149 VAL C N 1
ATOM 2526 C CA . VAL C 2 147 ? 22.276 13.868 73.079 1.00 39.38 149 VAL C CA 1
ATOM 2527 C C . VAL C 2 147 ? 23.470 14.150 72.177 1.00 46.43 149 VAL C C 1
ATOM 2528 O O . VAL C 2 147 ? 24.325 14.973 72.506 1.00 31.95 149 VAL C O 1
ATOM 2532 N N . VAL C 2 148 ? 23.509 13.484 71.025 1.00 39.82 150 VAL C N 1
ATOM 2533 C CA . VAL C 2 148 ? 24.593 13.672 70.067 1.00 21.62 150 VAL C CA 1
ATOM 2534 C C . VAL C 2 148 ? 24.718 15.127 69.640 1.00 1.00 150 VAL C C 1
ATOM 2535 O O . VAL C 2 148 ? 25.820 15.657 69.543 1.00 52.28 150 VAL C O 1
ATOM 2539 N N . LEU C 2 149 ? 23.590 15.779 69.396 1.00 28.34 151 LEU C N 1
ATOM 2540 C CA . LEU C 2 149 ? 23.618 17.175 68.999 1.00 24.80 151 LEU C CA 1
ATOM 2541 C C . LEU C 2 149 ? 24.179 18.049 70.112 1.00 12.69 151 LEU C C 1
ATOM 2542 O O . LEU C 2 149 ? 25.090 18.847 69.894 1.00 58.31 151 LEU C O 1
ATOM 2547 N N . ALA C 2 150 ? 23.628 17.898 71.309 1.00 34.57 152 ALA C N 1
ATOM 2548 C CA . ALA C 2 150 ? 24.075 18.686 72.442 1.00 36.45 152 ALA C CA 1
ATOM 2549 C C . ALA C 2 150 ? 25.549 18.449 72.730 1.00 67.50 152 ALA C C 1
ATOM 2550 O O . ALA C 2 150 ? 26.279 19.387 73.034 1.00 35.84 152 ALA C O 1
ATOM 2552 N N . GLN C 2 151 ? 25.995 17.200 72.628 1.00 20.32 153 GLN C N 1
ATOM 2553 C CA . GLN C 2 151 ? 27.392 16.888 72.904 1.00 38.22 153 GLN C CA 1
ATOM 2554 C C . GLN C 2 151 ? 28.309 17.773 72.068 1.00 9.92 153 GLN C C 1
ATOM 2555 O O . GLN C 2 151 ? 29.208 18.420 72.599 1.00 59.58 153 GLN C O 1
ATOM 2561 N N . GLU C 2 152 ? 28.070 17.812 70.763 1.00 78.19 154 GLU C N 1
ATOM 2562 C CA . GLU C 2 152 ? 28.884 18.621 69.865 1.00 29.38 154 GLU C CA 1
ATOM 2563 C C . GLU C 2 152 ? 29.070 20.053 70.375 1.00 36.95 154 GLU C C 1
ATOM 2564 O O . GLU C 2 152 ? 30.175 20.591 70.329 1.00 58.86 154 GLU C O 1
ATOM 2570 N N . ALA C 2 153 ? 27.995 20.672 70.860 1.00 53.99 155 ALA C N 1
ATOM 2571 C CA . ALA C 2 153 ? 28.075 22.049 71.360 1.00 67.03 155 ALA C CA 1
ATOM 2572 C C . ALA C 2 153 ? 29.042 22.211 72.540 1.00 99.00 155 ALA C C 1
ATOM 2573 O O . ALA C 2 153 ? 29.679 23.256 72.695 1.00 50.22 155 ALA C O 1
ATOM 2575 N N . VAL C 2 154 ? 29.154 21.175 73.366 1.00 62.25 156 VAL C N 1
ATOM 2576 C CA . VAL C 2 154 ? 30.046 21.217 74.518 1.00 77.79 156 VAL C CA 1
ATOM 2577 C C . VAL C 2 154 ? 31.540 21.131 74.174 1.00 92.63 156 VAL C C 1
ATOM 2578 O O . VAL C 2 154 ? 32.363 21.723 74.869 1.00 93.61 156 VAL C O 1
ATOM 2582 N N . ARG C 2 155 ? 31.895 20.412 73.109 1.00 151.02 157 ARG C N 1
ATOM 2583 C CA . ARG C 2 155 ? 33.306 20.281 72.732 1.00 161.81 157 ARG C CA 1
ATOM 2584 C C . ARG C 2 155 ? 33.923 21.604 72.265 1.00 183.59 157 ARG C C 1
ATOM 2585 O O . ARG C 2 155 ? 35.061 21.922 72.619 1.00 184.62 157 ARG C O 1
ATOM 2593 N N . LEU C 2 156 ? 33.173 22.376 71.481 1.00 166.02 158 LEU C N 1
ATOM 2594 C CA . LEU C 2 156 ? 33.660 23.660 70.982 1.00 154.31 158 LEU C CA 1
ATOM 2595 C C . LEU C 2 156 ? 33.684 24.692 72.106 1.00 166.23 158 LEU C C 1
ATOM 2596 O O . LEU C 2 156 ? 34.769 25.259 72.360 1.00 148.11 158 LEU C O 1
#

Foldseek 3Di:
DKDKDKDKFFLALVCLQVQLVVLLVVCCVVVFDPVLSVLSSVLSSLLSPCCNCPFAVNHRNWMWMWMWIDDQQKIKIKIKTQGFWDPDDVQLQDALDDPPVVPPDRSDRNVSQVVSFVDWDKDIDGNGIIMIITMHRGDDD/DKDKDKDKAFLALVCLVVQLCVLLVVLCVLVFDPVLSVLVSLLRSLLSVCCSCPFAVNDRRFMKMWMWIDDPQKIKIKIKTQGQWDDDDVQLLDPQCDPPPVPPDTSHRNPSQVPSFPDWDKDTDGNRIIMIITMHGGDDD/DVPCVCLNVLQVVLVVLVVLQVVVCVVVVHGDDLQSSCVVSVHHSVSNVVSNVSNVD

Organism: Geobacillus stearothermophilus (NCBI:txid1422)

InterPro domains:
  IPR003594 Histidine kinase/HSP90-like ATPase domain [PF13581] (9-136)
  IPR003594 Histidine kinase/HSP90-like ATPase domain [SM00387] (35-140)
  IPR010194 Anti-sigma F factor [MF_00637] (1-140)
  IPR010194 Anti-sigma F factor [TIGR01925] (3-137)
  IPR036890 Histidine kinase/HSP90-like ATPase superfamily [G3DSA:3.30.565.10] (1-143)
  IPR036890 Histidine kinase/HSP90-like ATPase superfamily [SSF55874] (29-134)
  IPR050267 Bacterial Anti-sigma-factor Serine-Protein Kinases [PTHR35526] (3-136)

CATH classification: 3.30.565.10